Protein 8CYK (pdb70)

Sequence (260 aa):
KKLYEYTVTTLDEFLEKLKEFILNTSKDKIYKLTITNPKLIKDIGKAIAKAAEIADVDPKEIEEMIKAVEENELTKLVITIEQTTDDKYVIKVELENEDGLVHSFEIYFKNKEEMEKFLELLLEKLISKLSGMKKLYEYTVTTLDEFLEKLKEFILNTSKDKIYKLTITNPKLIKDIGKAIAKAAEIADVDPKEIEEMIIKAVEENELTKLVITIEQTDDKYVIKVELENEDGLVHSFEIYFKNKEEMEKFLELLLEKLISKLS

Foldseek 3Di:
DDEEEDEAEDLVSVLVVLVVVLPDPDQWYKYKYKYFDLVVLLQLLVLLLVLCVVVVHDVVLSVVSVVLNPDPAWGMWIWMATRDDQWGKIKIWIAGPVGDIDIDMDTDRDDVRNNVSSVSSNVSSVPDD/DDDDEAEEEAEDLVSVLVVLVVVLPDPDQWYKYKYKYFDLVVLLQLLVLLLVLCVVVVPDVVLSVVSVCLNVDPAWGMWMWMATRDDQWGKIKIWIAGPVGDIDIDMDTDRDPVVSNVSSVSSSVSSVVVD

Structure (mmCIF, N/CA/C/O backbone):
data_8CYK
#
_entry.id   8CYK
#
_cell.length_a   64.174
_cell.length_b   55.453
_cell.length_c   82.807
_cell.angle_alpha   90.000
_cell.angle_beta   94.000
_cell.angle_gamma   90.000
#
_symmetry.space_group_name_H-M   'I 1 2 1'
#
loop_
_entity.id
_entity.type
_entity.pdbx_description
1 polymer HALC1_878
2 water water
#
loop_
_atom_site.group_PDB
_atom_site.id
_atom_site.type_symbol
_atom_site.label_atom_id
_atom_site.label_alt_id
_atom_site.label_comp_id
_atom_site.label_asym_id
_atom_site.label_entity_id
_atom_site.label_seq_id
_atom_site.pdbx_PDB_ins_code
_atom_site.Cartn_x
_atom_site.Cartn_y
_atom_site.Cartn_z
_atom_site.occupancy
_atom_site.B_iso_or_equiv
_atom_site.auth_seq_id
_atom_site.auth_comp_id
_atom_site.auth_asym_id
_atom_site.auth_atom_id
_atom_site.pdbx_PDB_model_num
ATOM 1 N N . LYS A 1 5 ? 5.92046 21.48394 2.60103 1.000 52.61000 5 LYS B N 1
ATOM 2 C CA . LYS A 1 5 ? 6.35843 20.09294 2.70312 1.000 46.85000 5 LYS B CA 1
ATOM 3 C C . LYS A 1 5 ? 7.85247 19.96992 2.41531 1.000 56.59000 5 LYS B C 1
ATOM 4 O O . LYS A 1 5 ? 8.29761 20.21788 1.29136 1.000 56.84000 5 LYS B O 1
ATOM 22 N N . LYS A 1 6 ? 8.63134 19.57694 3.41842 1.000 35.90000 6 LYS B N 1
ATOM 23 C CA . LYS A 1 6 ? 10.07636 19.54192 3.28059 1.000 34.44000 6 LYS B CA 1
ATOM 24 C C . LYS A 1 6 ? 10.55730 18.14592 3.62169 1.000 32.35000 6 LYS B C 1
ATOM 25 O O . LYS A 1 6 ? 10.13817 17.58996 4.64866 1.000 28.70000 6 LYS B O 1
ATOM 44 N N . LEU A 1 7 ? 11.42440 17.59889 2.75781 1.000 34.02000 7 LEU B N 1
ATOM 45 C CA . LEU A 1 7 ? 12.08137 16.30289 2.94493 1.000 20.76000 7 LEU B CA 1
ATOM 46 C C . LEU A 1 7 ? 13.59036 16.48388 3.02711 1.000 20.53000 7 LEU B C 1
ATOM 47 O O . LEU A 1 7 ? 14.21247 17.06885 2.13317 1.000 22.51000 7 LEU B O 1
ATOM 63 N N . TYR A 1 8 ? 14.17922 16.00091 4.1141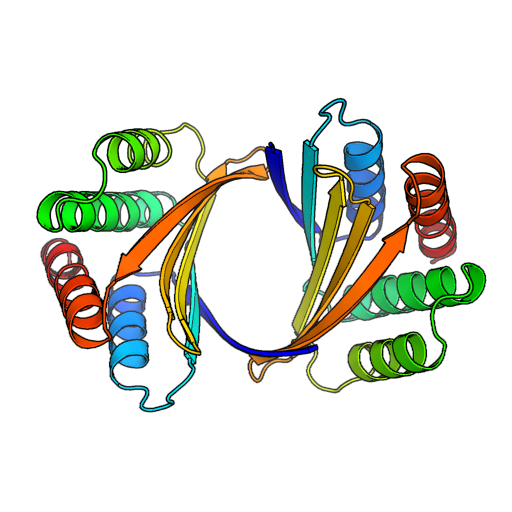9 1.000 20.10000 8 TYR B N 1
ATOM 64 C CA . TYR A 1 8 ? 15.61119 16.08190 4.35437 1.000 19.86000 8 TYR B CA 1
ATOM 65 C C . TYR A 1 8 ? 16.12916 14.66490 4.49747 1.000 20.34000 8 TYR B C 1
ATOM 66 O O . TYR A 1 8 ? 15.46608 13.82892 5.10441 1.000 22.19000 8 TYR B O 1
ATOM 84 N N . GLU A 1 9 ? 17.31423 14.38787 3.93862 1.000 17.55000 9 GLU B N 1
ATOM 85 C CA . GLU A 1 9 ? 17.94721 13.08387 4.03474 1.000 17.26000 9 GLU B CA 1
ATOM 86 C C . GLU A 1 9 ? 19.37615 13.22487 4.53591 1.000 20.59000 9 GLU B C 1
ATOM 87 O O . GLU A 1 9 ? 20.09121 14.10585 4.09297 1.000 22.70000 9 GLU B O 1
ATOM 99 N N . TYR A 1 10 ? 19.78203 12.33789 5.44998 1.000 17.57000 10 TYR B N 1
ATOM 100 C CA . TYR A 1 10 ? 21.12596 12.36390 6.03114 1.000 19.32000 10 TYR B CA 1
ATOM 101 C C . TYR A 1 10 ? 21.63693 10.94490 6.13825 1.000 19.81000 10 TYR B C 1
ATOM 102 O O . TYR A 1 10 ? 20.88988 10.03091 6.50718 1.000 22.65000 10 TYR B O 1
ATOM 120 N N . THR A 1 11 ? 22.92897 10.77088 5.83241 1.000 23.64000 11 THR B N 1
ATOM 121 C CA . THR A 1 11 ? 23.64692 9.53488 6.11653 1.000 23.97000 11 THR B CA 1
ATOM 122 C C . THR A 1 11 ? 24.30276 9.69491 7.47961 1.000 20.35000 11 THR B C 1
ATOM 123 O O . THR A 1 11 ? 25.09574 10.62391 7.67968 1.000 27.49000 11 THR B O 1
ATOM 134 N N . VAL A 1 12 ? 23.91463 8.83994 8.41058 1.000 19.45000 12 VAL B N 1
ATOM 135 C CA . VAL A 1 12 ? 24.31246 8.90797 9.81063 1.000 19.88000 12 VAL B CA 1
ATOM 136 C C . VAL A 1 12 ? 25.39443 7.85597 10.01279 1.000 19.44000 12 VAL B C 1
ATOM 137 O O . VAL A 1 12 ? 25.15944 6.64897 9.81480 1.000 20.55000 12 VAL B O 1
ATOM 150 N N . THR A 1 13 ? 26.59238 8.30997 10.41593 1.000 18.78000 13 THR B N 1
ATOM 151 C CA . THR A 1 13 ? 27.7273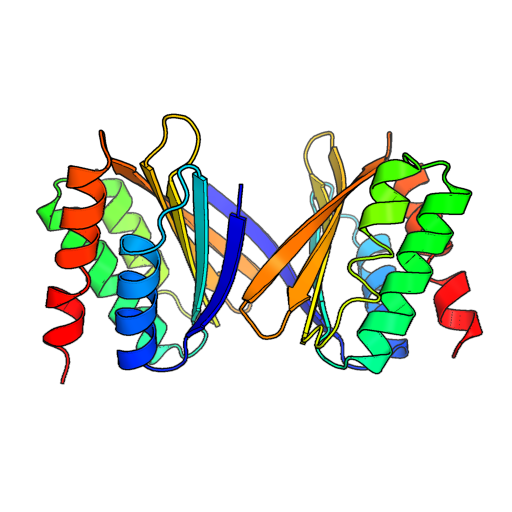6 7.40096 10.53409 1.000 20.84000 13 THR B CA 1
ATOM 152 C C . THR A 1 13 ? 28.29619 7.30300 11.94816 1.000 20.18000 13 THR B C 1
ATOM 153 O O . THR A 1 13 ? 29.29216 6.58599 12.15730 1.000 22.50000 13 THR B O 1
ATOM 164 N N . THR A 1 14 ? 27.75608 8.04903 12.90807 1.000 19.32000 14 THR B N 1
ATOM 165 C CA . THR A 1 14 ? 28.12090 7.92706 14.31912 1.000 18.60000 14 THR B CA 1
ATOM 166 C C . THR A 1 14 ? 26.86680 8.08910 15.17597 1.000 21.90000 14 THR B C 1
ATOM 167 O O . THR A 1 14 ? 25.85786 8.64310 14.73283 1.000 20.22000 14 THR B O 1
ATOM 178 N N . LEU A 1 15 ? 26.93064 7.61113 16.42699 1.000 21.06000 15 LEU B N 1
ATOM 179 C CA . LEU A 1 15 ? 25.79853 7.78217 17.33684 1.000 20.60000 15 LEU B CA 1
ATOM 180 C C . LEU A 1 15 ? 25.54651 9.26118 17.63177 1.000 23.58000 15 LEU B C 1
ATOM 181 O O . LEU A 1 15 ? 24.38850 9.69719 17.73962 1.000 22.03000 15 LEU B O 1
ATOM 197 N N . ASP A 1 16 ? 26.61251 10.05917 17.73088 1.000 21.11000 16 ASP B N 1
ATOM 198 C CA . ASP A 1 16 ? 26.43349 11.48718 17.97982 1.000 19.70000 16 ASP B CA 1
ATOM 199 C C . ASP A 1 16 ? 25.67863 12.14916 16.83271 1.000 21.71000 16 ASP B C 1
ATOM 200 O O . ASP A 1 16 ? 24.85061 13.04017 17.05958 1.000 21.29000 16 ASP B O 1
ATOM 209 N N . GLU A 1 17 ? 25.94478 11.71912 15.59475 1.000 17.31000 17 GLU B N 1
ATOM 210 C CA . GLU A 1 17 ? 25.21593 12.24709 14.44765 1.000 18.42000 17 GLU B CA 1
ATOM 211 C C . GLU A 1 17 ? 23.74191 11.90011 14.53648 1.000 19.76000 17 GLU B C 1
ATOM 212 O O . GLU A 1 17 ? 22.87796 12.71311 14.18935 1.000 18.67000 17 GLU B O 1
ATOM 224 N N . PHE A 1 18 ? 23.43585 10.67012 14.95447 1.000 20.37000 18 PHE B N 1
ATOM 225 C CA . PHE A 1 18 ? 22.03583 10.26014 15.10331 1.000 19.73000 18 PHE B CA 1
ATOM 226 C C . PHE A 1 18 ? 21.31671 11.16417 16.10420 1.000 18.34000 18 PHE B C 1
ATOM 227 O O . PHE A 1 18 ? 20.22375 11.69118 15.82605 1.000 19.46000 18 PHE B O 1
ATOM 244 N N . LEU A 1 19 ? 21.94657 11.39620 17.26627 1.000 21.22000 19 LEU B N 1
ATOM 245 C CA . LEU A 1 19 ? 21.32846 12.25823 18.27617 1.000 19.24000 19 LEU B CA 1
ATOM 246 C C . LEU A 1 19 ? 21.14654 13.68022 17.74911 1.000 20.11000 19 LEU B C 1
ATOM 247 O O . LEU A 1 19 ? 20.10451 14.32324 17.98597 1.000 19.26000 19 LEU B O 1
ATOM 263 N N . GLU A 1 20 ? 22.13563 14.18019 17.00422 1.000 18.77000 20 GLU B N 1
ATOM 264 C CA . GLU A 1 20 ? 22.05871 15.53318 16.44817 1.000 19.90000 20 GLU B CA 1
ATOM 265 C C . GLU A 1 20 ? 20.89183 15.66516 15.48602 1.000 21.27000 20 GLU B C 1
ATOM 266 O O . GLU A 1 20 ? 20.18484 16.68317 15.47191 1.000 21.43000 20 GLU B O 1
ATOM 278 N N . LYS A 1 21 ? 20.68192 14.66314 14.64403 1.000 19.23000 21 LYS B N 1
ATOM 279 C CA . LYS A 1 21 ? 19.59204 14.78312 13.67989 1.000 19.24000 21 LYS B CA 1
ATOM 280 C C . LYS A 1 21 ? 18.22096 14.62715 14.32373 1.000 19.39000 21 LYS B C 1
ATOM 281 O O . LYS A 1 21 ? 17.24103 15.24015 13.84559 1.000 21.60000 21 LYS B O 1
ATOM 300 N N . LEU A 1 22 ? 18.09582 13.84718 15.40573 1.000 18.82000 22 LEU B N 1
ATOM 301 C CA . LEU A 1 22 ? 16.80774 13.82521 16.09158 1.000 17.62000 22 LEU B CA 1
ATOM 302 C C . LEU A 1 22 ? 16.48969 15.21823 16.63250 1.000 19.26000 22 LEU B C 1
ATOM 303 O O . LEU A 1 22 ? 15.34370 15.69424 16.54035 1.000 20.76000 22 LEU B O 1
ATOM 319 N N . LYS A 1 23 ? 17.50962 15.87024 17.20161 1.000 18.31000 23 LYS B N 1
ATOM 320 C CA . LYS A 1 23 ? 17.36657 17.24625 17.69855 1.000 20.21000 23 LYS B CA 1
ATOM 321 C C . LYS A 1 23 ? 16.96472 18.18823 16.58147 1.000 19.15000 23 LYS B C 1
ATOM 322 O O . LYS A 1 23 ? 16.04471 19.01824 16.73534 1.000 21.22000 23 LYS B O 1
ATOM 341 N N . GLU A 1 24 ? 17.63986 18.08519 15.43156 1.000 20.63000 24 GLU B N 1
ATOM 342 C CA . GLU A 1 24 ? 17.29800 18.95116 14.30749 1.000 19.59000 24 GLU B CA 1
ATOM 343 C C . GLU A 1 24 ? 15.84305 18.75616 13.87932 1.000 20.64000 24 GLU B C 1
ATOM 344 O O . GLU A 1 24 ? 15.12710 19.73016 13.56621 1.000 22.72000 24 GLU B O 1
ATOM 356 N N . PHE A 1 25 ? 15.38605 17.50316 13.82830 1.000 17.56000 25 PHE B N 1
ATOM 357 C CA . PHE A 1 25 ? 13.99609 17.26317 13.48814 1.000 15.46000 25 PHE B CA 1
ATOM 358 C C . PHE A 1 25 ? 13.05598 17.97620 14.45000 1.000 18.77000 25 PHE B C 1
ATOM 359 O O . PHE A 1 25 ? 12.07303 18.62120 14.02486 1.000 20.51000 25 PHE B O 1
ATOM 376 N N . ILE A 1 26 ? 13.26082 17.77824 15.75203 1.000 19.65000 26 ILE B N 1
ATOM 377 C CA . ILE A 1 26 ? 12.34070 18.36527 16.72890 1.000 18.32000 26 ILE B CA 1
ATOM 378 C C . ILE A 1 26 ? 12.29573 19.88627 16.57786 1.000 20.71000 26 ILE B C 1
ATOM 379 O O . ILE A 1 26 ? 11.23173 20.51428 16.68871 1.000 19.87000 26 ILE B O 1
ATOM 395 N N . LEU A 1 27 ? 13.44177 20.50025 16.34898 1.000 19.67000 27 LEU B N 1
ATOM 396 C CA . LEU A 1 27 ? 13.49578 21.96225 16.31995 1.000 19.93000 27 LEU B CA 1
ATOM 397 C C . LEU A 1 27 ? 13.12095 22.56522 14.98288 1.000 23.14000 27 LEU B C 1
ATOM 398 O O . LEU A 1 27 ? 13.05398 23.80121 14.87884 1.000 25.44000 27 LEU B O 1
ATOM 414 N N . ASN A 1 28 ? 12.90107 21.74919 13.95388 1.000 21.85000 28 ASN B N 1
ATOM 415 C CA . ASN A 1 28 ? 12.49123 22.26216 12.65781 1.000 24.29000 28 ASN B CA 1
ATOM 416 C C . ASN A 1 28 ? 11.06822 22.81617 12.78863 1.000 23.06000 28 ASN B C 1
ATOM 417 O O . ASN A 1 28 ? 10.17415 22.14920 13.32053 1.000 24.18000 28 ASN B O 1
ATOM 428 N N . THR A 1 29 ? 10.86129 24.05516 12.33757 1.000 26.10000 29 THR B N 1
ATOM 429 C CA . THR A 1 29 ? 9.60726 24.72518 12.61239 1.000 32.41000 29 THR B CA 1
ATOM 430 C C . THR A 1 29 ? 8.54039 24.45916 11.56527 1.000 28.36000 29 THR B C 1
ATOM 431 O O . THR A 1 29 ? 7.41938 24.98718 11.69112 1.000 36.71000 29 THR B O 1
ATOM 442 N N . SER A 1 30 ? 8.83551 23.67813 10.53233 1.000 27.43000 30 SER B N 1
ATOM 443 C CA . SER A 1 30 ? 7.82963 23.41311 9.50421 1.000 30.18000 30 SER B CA 1
ATOM 444 C C . SER A 1 30 ? 6.66556 22.59414 10.04309 1.000 33.24000 30 SER B C 1
ATOM 445 O O . SER A 1 30 ? 6.84945 21.65316 10.82714 1.000 31.50000 30 SER B O 1
ATOM 453 N N . LYS A 1 31 ? 5.46262 22.94414 9.58494 1.000 28.14000 31 LYS B N 1
ATOM 454 C CA . LYS A 1 31 ? 4.27657 22.15115 9.88881 1.000 32.65000 31 LYS B CA 1
ATOM 455 C C . LYS A 1 31 ? 4.38963 20.74014 9.33087 1.000 29.02000 31 LYS B C 1
ATOM 456 O O . LYS A 1 31 ? 3.96754 19.76916 9.97484 1.000 28.90000 31 LYS B O 1
ATOM 475 N N . ASP A 1 32 ? 4.86778 20.61010 8.10193 1.000 29.16000 32 ASP B N 1
ATOM 476 C CA . ASP A 1 32 ? 5.00485 19.32308 7.43898 1.000 25.31000 32 ASP B CA 1
ATOM 477 C C . ASP A 1 32 ? 6.48787 19.10706 7.20217 1.000 26.02000 32 ASP B C 1
ATOM 478 O O . ASP A 1 32 ? 7.12896 19.90204 6.51122 1.000 28.33000 32 ASP B O 1
ATOM 487 N N . LYS A 1 33 ? 7.04379 18.06107 7.80726 1.000 22.68000 33 LYS B N 1
ATOM 488 C CA . LYS A 1 33 ? 8.48479 17.85306 7.78045 1.000 21.90000 33 LYS B CA 1
ATOM 489 C C . LYS A 1 33 ? 8.74277 16.35406 7.80452 1.000 21.45000 33 LYS B C 1
ATOM 490 O O . LYS A 1 33 ? 8.10868 15.62608 8.56746 1.000 21.41000 33 LYS B O 1
ATOM 509 N N . ILE A 1 34 ? 9.68487 15.89703 6.97565 1.000 25.16000 34 ILE B N 1
ATOM 510 C CA . ILE A 1 34 ? 10.12286 14.50502 6.94674 1.000 20.19000 34 ILE B CA 1
ATOM 511 C C . ILE A 1 34 ? 11.65386 14.47601 6.96693 1.000 19.15000 34 ILE B C 1
ATOM 512 O O . ILE A 1 34 ? 12.29896 15.16298 6.16499 1.000 20.56000 34 ILE B O 1
ATOM 528 N N . TYR A 1 35 ? 12.23274 13.70003 7.89202 1.000 20.93000 35 TYR B N 1
ATOM 529 C CA . TYR A 1 35 ? 13.67173 13.42802 7.92420 1.000 19.73000 35 TYR B CA 1
ATOM 530 C C . TYR A 1 35 ? 13.87275 11.94501 7.68127 1.000 20.50000 35 TYR B C 1
ATOM 531 O O . TYR A 1 35 ? 13.25766 11.11403 8.35822 1.000 20.98000 35 TYR B O 1
ATOM 549 N N . LYS A 1 36 ? 14.74586 11.60697 6.73639 1.000 20.82000 36 LYS B N 1
ATOM 550 C CA . LYS A 1 36 ? 15.10289 10.21796 6.45547 1.000 17.23000 36 LYS B CA 1
ATOM 551 C C . LYS A 1 36 ? 16.57384 10.03796 6.80265 1.000 16.09000 36 LYS B C 1
ATOM 552 O O . LYS A 1 36 ? 17.42992 10.72394 6.24074 1.000 20.94000 36 LYS B O 1
ATOM 571 N N . LEU A 1 37 ? 16.84772 9.15698 7.76871 1.000 18.10000 37 LEU B N 1
ATOM 572 C CA . LEU A 1 37 ? 18.20065 8.89198 8.26188 1.000 18.35000 37 LEU B CA 1
ATOM 573 C C . LEU A 1 37 ? 18.62669 7.49997 7.81297 1.000 20.14000 37 LEU B C 1
ATOM 574 O O . LEU A 1 37 ? 17.93665 6.51198 8.09492 1.000 20.93000 37 LEU B O 1
ATOM 590 N N . THR A 1 38 ? 19.76578 7.42294 7.12612 1.000 17.68000 38 THR B N 1
ATOM 591 C CA . THR A 1 38 ? 20.27383 6.16392 6.59921 1.000 17.50000 38 THR B CA 1
ATOM 592 C C . THR A 1 38 ? 21.52373 5.77293 7.36238 1.000 17.71000 38 THR B C 1
ATOM 593 O O . THR A 1 38 ? 22.41672 6.60293 7.54546 1.000 20.61000 38 THR B O 1
ATOM 604 N N . ILE A 1 39 ? 21.53966 4.54494 7.86341 1.000 18.91000 39 ILE B N 1
ATOM 605 C CA . ILE A 1 39 ? 22.66257 3.99295 8.60456 1.000 17.95000 39 ILE B CA 1
ATOM 606 C C . ILE A 1 39 ? 23.12464 2.71593 7.91366 1.000 18.94000 39 ILE B C 1
ATOM 607 O O . ILE A 1 39 ? 22.31666 1.81893 7.66058 1.000 20.40000 39 ILE B O 1
ATOM 623 N N . THR A 1 40 ? 24.45367 2.60491 7.64382 1.000 20.92000 40 THR B N 1
ATOM 624 C CA . THR A 1 40 ? 24.98275 1.43689 6.95392 1.000 21.37000 40 THR B CA 1
ATOM 625 C C . THR A 1 40 ? 26.02464 0.66890 7.75607 1.000 23.97000 40 THR B C 1
ATOM 626 O O . THR A 1 40 ? 26.41668 -0.43111 7.34115 1.000 25.23000 40 THR B O 1
ATOM 637 N N . ASN A 1 41 ? 26.45251 1.18293 8.88811 1.000 22.02000 41 ASN B N 1
ATOM 638 C CA . ASN A 1 41 ? 27.39339 0.49194 9.75924 1.000 22.78000 41 ASN B CA 1
ATOM 639 C C . ASN A 1 41 ? 26.61729 -0.57103 10.52417 1.000 23.99000 41 ASN B C 1
ATOM 640 O O . ASN A 1 41 ? 25.81419 -0.22700 11.38807 1.000 23.77000 41 ASN B O 1
ATOM 651 N N . PRO A 1 42 ? 26.83331 -1.85904 10.26924 1.000 22.02000 42 PRO B N 1
ATOM 652 C CA . PRO A 1 42 ? 25.99822 -2.87601 10.93616 1.000 23.60000 42 PRO B CA 1
ATOM 653 C C . PRO A 1 42 ? 25.98604 -2.78597 12.45016 1.000 23.16000 42 PRO B C 1
ATOM 654 O O . PRO A 1 42 ? 24.95896 -3.08194 13.06804 1.000 23.16000 42 PRO B O 1
ATOM 665 N N . LYS A 1 43 ? 27.07396 -2.33896 13.08028 1.000 19.52000 43 LYS B N 1
ATOM 666 C CA . LYS A 1 43 ? 27.06079 -2.20992 14.53627 1.000 21.44000 43 LYS B CA 1
ATOM 667 C C . LYS A 1 43 ? 26.11674 -1.10090 14.97313 1.000 23.08000 43 LYS B C 1
ATOM 668 O O . LYS A 1 43 ? 25.42462 -1.21287 16.00205 1.000 22.82000 43 LYS B O 1
ATOM 687 N N . LEU A 1 44 ? 26.09785 -0.01192 14.21010 1.000 21.24000 44 LEU B N 1
ATOM 688 C CA . LEU A 1 44 ? 25.18682 1.07610 14.51895 1.000 20.88000 44 LEU B CA 1
ATOM 689 C C . LEU A 1 44 ? 23.75685 0.68910 14.18979 1.000 20.67000 44 LEU B C 1
ATOM 690 O O . LEU A 1 44 ? 22.82978 1.13913 14.86066 1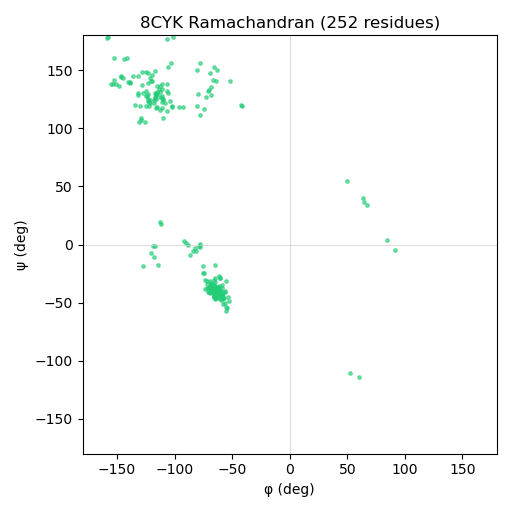.000 20.17000 44 LEU B O 1
ATOM 706 N N . ILE A 1 45 ? 23.55198 -0.06093 13.09879 1.000 20.99000 45 ILE B N 1
ATOM 707 C CA . ILE A 1 45 ? 22.22001 -0.58893 12.79164 1.000 18.30000 45 ILE B CA 1
ATOM 708 C C . ILE A 1 45 ? 21.66286 -1.32989 13.99559 1.000 19.09000 45 ILE B C 1
ATOM 709 O O . ILE A 1 45 ? 20.50381 -1.12087 14.39344 1.000 24.50000 45 ILE B O 1
ATOM 725 N N . LYS A 1 46 ? 22.46478 -2.21688 14.58871 1.000 21.99000 46 LYS B N 1
ATOM 726 C CA . LYS A 1 46 ? 21.95364 -3.02484 15.69967 1.000 23.30000 46 LYS B CA 1
ATOM 727 C C . LYS A 1 46 ? 21.73049 -2.17881 16.94862 1.000 25.45000 46 LYS B C 1
ATOM 728 O O . LYS A 1 46 ? 20.70441 -2.33278 17.62950 1.000 24.23000 46 LYS B O 1
ATOM 747 N N . ASP A 1 47 ? 22.66046 -1.24981 17.23871 1.000 23.35000 47 ASP B N 1
ATOM 748 C CA . ASP A 1 47 ? 22.50233 -0.32977 18.36466 1.000 21.36000 47 ASP B CA 1
ATOM 749 C C . ASP A 1 47 ? 21.17835 0.42324 18.27548 1.000 20.87000 47 ASP B C 1
ATOM 750 O O . ASP A 1 47 ? 20.39224 0.48027 19.22838 1.000 19.95000 47 ASP B O 1
ATOM 759 N N . ILE A 1 48 ? 20.96450 1.07121 17.13644 1.000 22.17000 48 ILE B N 1
ATOM 760 C CA . ILE A 1 48 ? 19.81453 1.94221 16.97027 1.000 20.30000 48 ILE B CA 1
ATOM 761 C C . ILE A 1 48 ? 18.53254 1.13022 16.81914 1.000 20.72000 48 ILE B C 1
ATOM 762 O O . ILE A 1 48 ? 17.49247 1.50624 17.36000 1.000 19.67000 48 ILE B O 1
ATOM 778 N N . GLY A 1 49 ? 18.58361 -0.00880 16.11618 1.000 19.84000 49 GLY B N 1
ATOM 779 C CA . GLY A 1 49 ? 17.38762 -0.81579 15.97405 1.000 21.51000 49 GLY B CA 1
ATOM 780 C C . GLY A 1 49 ? 16.92646 -1.38575 17.29901 1.000 20.22000 49 GLY B C 1
ATOM 781 O O . GLY A 1 49 ? 15.72542 -1.46374 17.56387 1.000 20.13000 49 GLY B O 1
ATOM 785 N N . LYS A 1 50 ? 17.87235 -1.82274 18.13614 1.000 20.81000 50 LYS B N 1
ATOM 786 C CA . LYS A 1 50 ? 17.49519 -2.32170 19.44111 1.000 21.02000 50 LYS B CA 1
ATOM 787 C C . LYS A 1 50 ? 16.96909 -1.21167 20.32201 1.000 22.62000 50 LYS B C 1
ATOM 788 O O . LYS A 1 50 ? 16.06299 -1.45064 21.10791 1.000 19.60000 50 LYS B O 1
ATOM 807 N N . ALA A 1 51 ? 17.49512 0.01432 20.17904 1.000 18.81000 51 ALA B N 1
ATOM 808 C CA . ALA A 1 51 ? 16.97303 1.13635 20.94695 1.000 20.91000 51 ALA B CA 1
ATOM 809 C C . ALA A 1 51 ? 15.54509 1.47635 20.52676 1.000 20.14000 51 ALA B C 1
ATOM 810 O O . ALA A 1 51 ? 14.68998 1.73138 21.38265 1.000 19.38000 51 ALA B O 1
ATOM 817 N N . ILE A 1 52 ? 15.25725 1.44631 19.21973 1.000 18.09000 52 ILE B N 1
ATOM 818 C CA . ILE A 1 52 ? 13.89931 1.69931 18.74456 1.000 16.16000 52 ILE B CA 1
ATOM 819 C C . ILE A 1 52 ? 12.95023 0.63134 19.25647 1.000 18.19000 52 ILE B C 1
ATOM 820 O O . ILE A 1 52 ? 11.80719 0.92236 19.63232 1.000 18.96000 52 ILE B O 1
ATOM 836 N N . ALA A 1 53 ? 13.37723 -0.63067 19.21756 1.000 18.92000 53 ALA B N 1
ATOM 837 C CA . ALA A 1 53 ? 12.50616 -1.70065 19.68448 1.000 18.07000 53 ALA B CA 1
ATOM 838 C C . ALA A 1 53 ? 12.24098 -1.58860 21.18144 1.000 20.58000 53 ALA B C 1
ATOM 839 O O . ALA A 1 53 ? 11.11392 -1.78558 21.63031 1.000 19.97000 53 ALA B O 1
ATOM 846 N N . LYS A 1 54 ? 13.25989 -1.27159 21.97356 1.000 17.97000 54 LYS B N 1
ATOM 847 C CA . LYS A 1 54 ? 13.03171 -1.05455 23.39853 1.000 16.15000 54 LYS B CA 1
ATOM 848 C C . LYS A 1 54 ? 12.11069 0.14247 23.64438 1.000 19.09000 54 LYS B C 1
ATOM 849 O O . LYS A 1 54 ? 11.22659 0.09250 24.50727 1.000 20.16000 54 LYS B O 1
ATOM 868 N N . ALA A 1 55 ? 12.30879 1.24144 22.91737 1.000 19.08000 55 ALA B N 1
ATOM 869 C CA . ALA A 1 55 ? 11.43478 2.38946 23.10024 1.000 17.96000 55 ALA B CA 1
ATOM 870 C C . ALA A 1 55 ? 9.98482 2.00846 22.77407 1.000 16.30000 55 ALA B C 1
ATOM 871 O O . ALA A 1 55 ? 9.06273 2.39949 23.48395 1.000 21.75000 55 ALA B O 1
ATOM 878 N N . ALA A 1 56 ? 9.78894 1.21643 21.72107 1.000 17.52000 56 ALA B N 1
ATOM 879 C CA . ALA A 1 56 ? 8.45598 0.73043 21.34492 1.000 17.00000 56 ALA B CA 1
ATOM 880 C C . ALA A 1 56 ? 7.83784 -0.13853 22.43687 1.000 20.51000 56 ALA B C 1
ATOM 881 O O . ALA A 1 56 ? 6.62881 -0.06151 22.68872 1.000 22.03000 56 ALA B O 1
ATOM 888 N N . GLU A 1 57 ? 8.64275 -0.99552 23.06599 1.000 21.15000 57 GLU B N 1
ATOM 889 C CA . GLU A 1 57 ? 8.16261 -1.78348 24.20395 1.000 19.59000 57 GLU B CA 1
ATOM 890 C C . GLU A 1 57 ? 7.67348 -0.89745 25.33587 1.000 21.75000 57 GLU B C 1
ATOM 891 O O . GLU A 1 57 ? 6.56841 -1.08942 25.85774 1.000 24.73000 57 GLU B O 1
ATOM 903 N N . ILE A 1 58 ? 8.44944 0.11355 25.67993 1.000 20.53000 58 ILE B N 1
ATOM 904 C CA . ILE A 1 58 ? 8.06232 1.05959 26.73286 1.000 21.88000 58 ILE B CA 1
ATOM 905 C C . ILE A 1 58 ? 6.78138 1.78859 26.34868 1.000 24.80000 58 ILE B C 1
ATOM 906 O O . ILE A 1 58 ? 5.91928 2.06362 27.19757 1.000 28.90000 58 ILE B O 1
ATOM 922 N N . ALA A 1 59 ? 6.64154 2.10655 25.06366 1.000 24.31000 59 ALA B N 1
ATOM 923 C CA . ALA A 1 59 ? 5.46461 2.77355 24.51350 1.000 25.42000 59 ALA B CA 1
ATOM 924 C C . ALA A 1 59 ? 4.26463 1.86055 24.29237 1.000 27.65000 59 ALA B C 1
ATOM 925 O O . ALA A 1 59 ? 3.21469 2.34655 23.83523 1.000 26.83000 59 ALA B O 1
ATOM 932 N N . ASP A 1 60 ? 4.37258 0.55756 24.56742 1.000 24.76000 60 ASP B N 1
ATOM 933 C CA . ASP A 1 60 ? 3.24959 -0.38143 24.46031 1.000 23.65000 60 ASP B CA 1
ATOM 934 C C . ASP A 1 60 ? 2.78976 -0.56747 23.00826 1.000 25.55000 60 ASP B C 1
ATOM 935 O O . ASP A 1 60 ? 1.60280 -0.79647 22.73012 1.000 26.76000 60 ASP B O 1
ATOM 944 N N . VAL A 1 61 ? 3.73788 -0.50350 22.07038 1.000 22.62000 61 VAL B N 1
ATOM 945 C CA . VAL A 1 61 ? 3.49205 -0.88254 20.69036 1.000 22.10000 61 VAL B CA 1
ATOM 946 C C . VAL A 1 61 ? 3.20404 -2.37554 20.62936 1.000 24.89000 61 VAL B C 1
ATOM 947 O O . VAL A 1 61 ? 3.63993 -3.14552 21.49644 1.000 24.61000 61 VAL B O 1
ATOM 960 N N . ASP A 1 62 ? 2.43016 -2.78256 19.62128 1.000 26.06000 62 ASP B N 1
ATOM 961 C CA . ASP A 1 62 ? 2.02717 -4.17856 19.40927 1.000 29.70000 62 ASP B CA 1
ATOM 962 C C . ASP A 1 62 ? 3.19314 -5.13457 19.63544 1.000 24.89000 62 ASP B C 1
ATOM 963 O O . ASP A 1 62 ? 4.23322 -4.99759 18.97756 1.000 23.85000 62 ASP B O 1
ATOM 972 N N . PRO A 1 63 ? 3.09201 -6.06754 20.58745 1.000 26.03000 63 PRO B N 1
ATOM 973 C CA . PRO A 1 63 ? 4.24797 -6.94654 20.84862 1.000 27.47000 63 PRO B CA 1
ATOM 974 C C . PRO A 1 63 ? 4.68111 -7.75558 19.63969 1.000 25.29000 63 PRO B C 1
ATOM 975 O O . PRO A 1 63 ? 5.88413 -7.99760 19.45585 1.000 22.41000 63 PRO B O 1
ATOM 986 N N . LYS A 1 64 ? 3.74521 -8.23359 18.82959 1.000 26.96000 64 LYS B N 1
ATOM 987 C CA . LYS A 1 64 ? 4.15434 -9.01163 17.65966 1.000 24.15000 64 LYS B CA 1
ATOM 988 C C . LYS A 1 64 ? 4.92047 -8.15266 16.65373 1.000 27.23000 64 LYS B C 1
ATOM 989 O O . LYS A 1 64 ? 5.86155 -8.63969 16.01586 1.000 25.85000 64 LYS B O 1
ATOM 1008 N N . GLU A 1 65 ? 4.55350 -6.87266 16.52365 1.000 23.21000 65 GLU B N 1
ATOM 1009 C CA . GLU A 1 65 ? 5.32161 -5.97269 15.67272 1.000 21.01000 65 GLU B CA 1
ATOM 1010 C C . GLU A 1 65 ? 6.75255 -5.83369 16.17989 1.000 17.00000 65 GLU B C 1
ATOM 1011 O O . GLU A 1 65 ? 7.70565 -5.83272 15.38901 1.000 19.91000 65 GLU B O 1
ATOM 1023 N N . ILE A 1 66 ? 6.91739 -5.68066 17.49691 1.000 17.73000 66 ILE B N 1
ATOM 1024 C CA . ILE A 1 66 ? 8.26533 -5.53166 18.05007 1.000 15.63000 66 ILE B CA 1
ATOM 1025 C C . ILE A 1 66 ? 9.05634 -6.81967 17.85920 1.000 20.09000 66 ILE B C 1
ATOM 1026 O O . ILE A 1 66 ? 10.25238 -6.79269 17.53035 1.000 21.52000 66 ILE B O 1
ATOM 1042 N N . GLU A 1 67 ? 8.42330 -7.97166 18.08515 1.000 21.56000 67 GLU B N 1
ATOM 1043 C CA . GLU A 1 67 ? 9.11832 -9.24567 17.86028 1.000 20.32000 67 GLU B CA 1
ATOM 1044 C C . GLU A 1 67 ? 9.60249 -9.36271 16.41334 1.000 22.84000 67 GLU B C 1
ATOM 1045 O O . GLU A 1 67 ? 10.75752 -9.77973 16.16749 1.000 28.20000 67 GLU B O 1
ATOM 1057 N N . GLU A 1 68 ? 8.76662 -8.95773 15.44322 1.000 20.16000 68 GLU B N 1
ATOM 1058 C CA . GLU A 1 68 ? 9.19579 -8.98977 14.04128 1.000 22.35000 68 GLU B CA 1
ATOM 1059 C C . GLU A 1 68 ? 10.33183 -8.00779 13.76639 1.000 22.30000 68 GLU B C 1
ATOM 1060 O O . GLU A 1 68 ? 11.24192 -8.30482 12.96851 1.000 21.90000 68 GLU B O 1
ATOM 1072 N N . MET A 1 69 ? 10.32176 -6.84077 14.43636 1.000 21.25000 69 MET B N 1
ATOM 1073 C CA . MET A 1 69 ? 11.38779 -5.86279 14.22546 1.000 20.93000 69 MET B CA 1
ATOM 1074 C C . MET A 1 69 ? 12.69472 -6.36279 14.78163 1.000 21.70000 69 MET B C 1
ATOM 1075 O O . MET A 1 69 ? 13.71880 -6.26181 14.10376 1.000 22.67000 69 MET B O 1
ATOM 1089 N N . ILE A 1 70 ? 12.66957 -6.97575 15.96465 1.000 21.54000 70 ILE B N 1
ATOM 1090 C CA . ILE A 1 70 ? 13.87650 -7.60775 16.50681 1.000 22.48000 70 ILE B CA 1
ATOM 1091 C C . ILE A 1 70 ? 14.39960 -8.68778 15.56791 1.000 23.27000 70 ILE B C 1
ATOM 1092 O O . ILE A 1 70 ? 15.60863 -8.80680 15.35506 1.000 24.68000 70 ILE B O 1
ATOM 1108 N N . LYS A 1 71 ? 13.51466 -9.51979 15.02782 1.000 19.39000 71 LYS B N 1
ATOM 1109 C CA . LYS A 1 71 ? 13.93177 -10.53582 14.06290 1.000 20.58000 71 LYS B CA 1
ATOM 1110 C C . LYS A 1 71 ? 14.70992 -9.92186 12.90898 1.000 24.96000 71 LYS B C 1
ATOM 1111 O O . LYS A 1 71 ? 15.74996 -10.44888 12.48812 1.000 23.36000 71 LYS B O 1
ATOM 1130 N N . ALA A 1 72 ? 14.20599 -8.80587 12.37389 1.000 23.63000 72 ALA B N 1
ATOM 1131 C CA . ALA A 1 72 ? 14.88813 -8.10690 11.28495 1.000 21.90000 72 ALA B CA 1
ATOM 1132 C C . ALA A 1 72 ? 16.24008 -7.54490 11.74110 1.000 22.39000 72 ALA B C 1
ATOM 1133 O O . ALA A 1 72 ? 17.24417 -7.68193 11.03423 1.000 22.75000 72 ALA B O 1
ATOM 1140 N N . VAL A 1 73 ? 16.29294 -6.95487 12.93709 1.000 22.86000 73 VAL B N 1
ATOM 1141 C CA . VAL A 1 73 ? 17.54088 -6.38187 13.43723 1.000 20.21000 73 VAL B CA 1
ATOM 1142 C C . VAL A 1 73 ? 18.61185 -7.43987 13.66339 1.000 24.71000 73 VAL B C 1
ATOM 1143 O O . VAL A 1 73 ? 19.81486 -7.13988 13.56852 1.000 24.64000 73 VAL B O 1
ATOM 1156 N N . GLU A 1 74 ? 18.21280 -8.67986 13.97837 1.000 20.71000 74 GLU B N 1
ATOM 1157 C CA . GLU A 1 74 ? 19.12775 -9.78086 14.24251 1.000 22.46000 74 GLU B CA 1
ATOM 1158 C C . GLU A 1 74 ? 19.48790 -10.58190 12.99658 1.000 28.73000 74 GLU B C 1
ATOM 1159 O O . GLU A 1 74 ? 20.25288 -11.54890 13.10170 1.000 29.39000 74 GLU B O 1
ATOM 1171 N N . GLU A 1 75 ? 18.98605 -10.21092 11.82151 1.000 27.04000 75 GLU B N 1
ATOM 1172 C CA . GLU A 1 75 ? 19.12218 -11.09796 10.67255 1.000 28.48000 75 GLU B CA 1
ATOM 1173 C C . GLU A 1 75 ? 20.53825 -11.02899 10.07172 1.000 28.82000 75 GLU B C 1
ATOM 1174 O O . GLU A 1 75 ? 21.31124 -10.07799 10.26279 1.000 28.81000 75 GLU B O 1
ATOM 1186 N N . ASN A 1 76 ? 20.89533 -12.10801 9.37979 1.000 40.01000 76 ASN B N 1
ATOM 1187 C CA . ASN A 1 76 ? 22.19741 -12.15504 8.73396 1.000 42.70000 76 ASN B CA 1
ATOM 1188 C C . ASN A 1 76 ? 22.23156 -11.17707 7.56293 1.000 35.17000 76 ASN B C 1
ATOM 1189 O O . ASN A 1 76 ? 21.20464 -10.90508 6.91480 1.000 36.26000 76 ASN B O 1
ATOM 1200 N N . GLU A 1 77 ? 23.43159 -10.63309 7.33506 1.000 30.43000 77 GLU B N 1
ATOM 1201 C CA . GLU A 1 77 ? 23.78174 -9.80912 6.17508 1.000 26.87000 77 GLU B CA 1
ATOM 1202 C C . GLU A 1 77 ? 22.98376 -8.49712 6.11895 1.000 33.99000 77 GLU B C 1
ATOM 1203 O O . GLU A 1 77 ? 22.61289 -8.03014 5.04489 1.000 30.87000 77 GLU B O 1
ATOM 1215 N N . LEU A 1 78 ? 22.77762 -7.86608 7.26991 1.000 29.83000 78 LEU B N 1
ATOM 1216 C CA . LEU A 1 78 ? 22.14063 -6.55308 7.28679 1.000 35.34000 78 LEU B CA 1
ATOM 1217 C C . LEU A 1 78 ? 23.06172 -5.52010 6.67688 1.000 42.56000 78 LEU B C 1
ATOM 1218 O O . LEU A 1 78 ? 24.25268 -5.45110 7.01102 1.000 40.97000 78 LEU B O 1
ATOM 1234 N N . THR A 1 79 ? 22.50483 -4.67812 5.82279 1.000 32.20000 79 THR B N 1
ATOM 1235 C CA . THR A 1 79 ? 23.30092 -3.67415 5.15385 1.000 33.75000 79 THR B CA 1
ATOM 1236 C C . THR A 1 79 ? 22.77192 -2.25814 5.28175 1.000 34.02000 79 THR B C 1
ATOM 1237 O O . THR A 1 79 ? 23.53696 -1.32115 5.02682 1.000 29.42000 79 THR B O 1
ATOM 1248 N N . LYS A 1 80 ? 21.50088 -2.05412 5.63759 1.000 26.72000 80 LYS B N 1
ATOM 1249 C CA . LYS A 1 80 ? 20.99188 -0.69711 5.73649 1.000 26.69000 80 LYS B CA 1
ATOM 1250 C C . LYS A 1 80 ? 19.82876 -0.63607 6.72135 1.000 22.77000 80 LYS B C 1
ATOM 1251 O O . LYS A 1 80 ? 18.95675 -1.51306 6.73226 1.000 21.93000 80 LYS B O 1
ATOM 1270 N N . LEU A 1 81 ? 19.81967 0.41395 7.53832 1.000 21.61000 81 LEU B N 1
ATOM 1271 C CA . LEU A 1 81 ? 18.65357 0.80898 8.31216 1.000 23.38000 81 LEU B CA 1
ATOM 1272 C C . LEU A 1 81 ? 18.25865 2.19697 7.82708 1.000 19.83000 81 LEU B C 1
ATOM 1273 O O . LEU A 1 81 ? 19.09067 3.10196 7.73415 1.000 20.07000 81 LEU B O 1
ATOM 1289 N N . VAL A 1 82 ? 16.98469 2.38698 7.51991 1.000 19.48000 82 VAL B N 1
ATOM 1290 C CA . VAL A 1 82 ? 16.49074 3.69997 7.14882 1.000 18.60000 82 VAL B CA 1
ATOM 1291 C C . VAL A 1 82 ? 15.35963 4.02701 8.10967 1.000 21.88000 82 VAL B C 1
ATOM 1292 O O . VAL A 1 82 ? 14.40761 3.24702 8.23058 1.000 21.44000 82 VAL B O 1
ATOM 1305 N N . ILE A 1 83 ? 15.47455 5.15302 8.80465 1.000 17.60000 83 ILE B N 1
ATOM 1306 C CA . ILE A 1 83 ? 14.45544 5.62906 9.72652 1.000 19.69000 83 ILE B CA 1
ATOM 1307 C C . ILE A 1 83 ? 13.84153 6.87905 9.10641 1.000 20.93000 83 ILE B C 1
ATOM 1308 O O . ILE A 1 83 ? 14.53557 7.86303 8.84146 1.000 20.81000 83 ILE B O 1
ATOM 1324 N N . THR A 1 84 ? 12.53756 6.87405 8.90325 1.000 19.44000 84 THR B N 1
ATOM 1325 C CA . THR A 1 84 ? 11.83563 8.02404 8.35213 1.000 19.75000 84 THR B CA 1
ATOM 1326 C C . THR A 1 84 ? 10.97250 8.59808 9.46701 1.000 24.29000 84 THR B C 1
ATOM 1327 O O . THR A 1 84 ? 10.09843 7.90310 9.98392 1.000 21.77000 84 THR B O 1
ATOM 1338 N N . ILE A 1 85 ? 11.24447 9.83209 9.85701 1.000 19.80000 85 ILE B N 1
ATOM 1339 C CA . ILE A 1 85 ? 10.55834 10.53213 10.93790 1.000 17.81000 85 ILE B CA 1
ATOM 1340 C C . ILE A 1 85 ? 9.67143 11.55512 10.25177 1.000 19.43000 85 ILE B C 1
ATOM 1341 O O . ILE A 1 85 ? 10.19152 12.46309 9.59080 1.000 20.00000 85 ILE B O 1
ATOM 1357 N N . GLU A 1 86 ? 8.34542 11.40813 10.37361 1.000 18.24000 86 GLU B N 1
ATOM 1358 C CA . GLU A 1 86 ? 7.37852 12.15812 9.58047 1.000 23.34000 86 GLU B CA 1
ATOM 1359 C C . GLU A 1 86 ? 6.33942 12.85715 10.44732 1.000 22.82000 86 GLU B C 1
ATOM 1360 O O . GLU A 1 86 ? 5.66931 12.23018 11.27326 1.000 22.06000 86 GLU B O 1
ATOM 1372 N N . GLN A 1 87 ? 6.14946 14.14115 10.18626 1.000 23.39000 87 GLN B N 1
ATOM 1373 C CA . GLN A 1 87 ? 5.00541 14.89517 10.68110 1.000 18.78000 87 GLN B CA 1
ATOM 1374 C C . GLN A 1 87 ? 4.36057 15.52214 9.45901 1.000 23.41000 87 GLN B C 1
ATOM 1375 O O . GLN A 1 87 ? 4.90864 16.46712 8.91305 1.000 21.68000 87 GLN B O 1
ATOM 1389 N N . THR A 1 88 ? 3.21762 15.00914 9.00688 1.000 24.06000 88 THR B N 1
ATOM 1390 C CA A THR A 1 88 ? 2.58477 15.56611 7.81379 0.520 29.52000 88 THR B CA 1
ATOM 1391 C CA B THR A 1 88 ? 2.58176 15.60311 7.83579 0.480 29.52000 88 THR B CA 1
ATOM 1392 C C . THR A 1 88 ? 1.08076 15.38413 7.8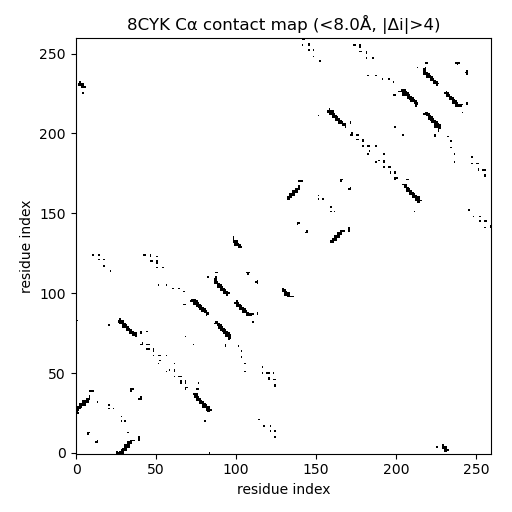8761 1.000 29.12000 88 THR B C 1
ATOM 1393 O O . THR A 1 88 ? 0.61070 14.33114 8.30858 1.000 28.20000 88 THR B O 1
ATOM 1414 N N . ASP A 1 89 ? 0.33782 16.41012 7.45049 1.000 35.19000 89 ASP B N 1
ATOM 1415 C CA . ASP A 1 89 ? -1.11718 16.34213 7.42131 1.000 37.93000 89 ASP B CA 1
ATOM 1416 C C . ASP A 1 89 ? -1.62335 16.10818 8.83726 1.000 31.07000 89 ASP B C 1
ATOM 1417 O O . ASP A 1 89 ? -1.45345 16.96220 9.71226 1.000 40.15000 89 ASP B O 1
ATOM 1426 N N . ASP A 1 90 ? -2.22339 14.94519 9.08122 1.000 31.32000 90 ASP B N 1
ATOM 1427 C CA . ASP A 1 90 ? -2.72656 14.60323 10.40717 1.000 28.07000 90 ASP B CA 1
ATOM 1428 C C . ASP A 1 90 ? -1.94765 13.45624 11.03629 1.000 35.69000 90 ASP B C 1
ATOM 1429 O O . ASP A 1 90 ? -2.45676 12.79327 11.95825 1.000 31.22000 90 ASP B O 1
ATOM 1438 N N . LYS A 1 91 ? -0.73559 13.19322 10.55245 1.000 30.80000 91 LYS B N 1
ATOM 1439 C CA . LYS A 1 91 ? -0.03164 11.97922 10.90357 1.000 21.81000 91 LYS B CA 1
ATOM 1440 C C . LYS A 1 91 ? 1.28728 12.30623 11.59472 1.000 20.64000 91 LYS B C 1
ATOM 1441 O O . LYS A 1 91 ? 1.98333 13.23721 11.21778 1.000 21.35000 91 LYS B O 1
ATOM 1460 N N . TYR A 1 92 ? 1.59615 11.51625 12.58578 1.000 19.35000 92 TYR B N 1
ATOM 1461 C CA . TYR A 1 92 ? 2.85506 11.56226 13.31093 1.000 17.36000 92 TYR B CA 1
ATOM 1462 C C . TYR A 1 92 ? 3.35805 10.12726 13.30603 1.000 18.49000 92 TYR B C 1
ATOM 1463 O O . TYR A 1 92 ? 2.79595 9.28328 14.00199 1.000 20.10000 92 TYR B O 1
ATOM 1481 N N . VAL A 1 93 ? 4.41414 9.83423 12.53817 1.000 17.89000 93 VAL B N 1
ATOM 1482 C CA . VAL A 1 93 ? 4.79415 8.43822 12.31926 1.000 16.99000 93 VAL B CA 1
ATOM 1483 C C . VAL A 1 93 ? 6.30217 8.31120 12.17544 1.000 16.60000 93 VAL B C 1
ATOM 1484 O O . VAL A 1 93 ? 6.97824 9.20518 11.65450 1.000 18.93000 93 VAL B O 1
ATOM 1497 N N . ILE A 1 94 ? 6.83210 7.19521 12.67254 1.000 18.94000 94 ILE B N 1
ATOM 1498 C CA . ILE A 1 94 ? 8.21213 6.79119 12.40872 1.000 16.83000 94 ILE B CA 1
ATOM 1499 C C . ILE A 1 94 ? 8.15621 5.47417 11.64975 1.000 17.30000 94 ILE B C 1
ATOM 1500 O O . ILE A 1 94 ? 7.51714 4.51119 12.10570 1.000 18.28000 94 ILE B O 1
ATOM 1516 N N . LYS A 1 95 ? 8.82635 5.42613 10.50983 1.000 20.33000 95 LYS B N 1
ATOM 1517 C CA . LYS A 1 95 ? 8.94843 4.20811 9.71988 1.000 19.32000 95 LYS B CA 1
ATOM 1518 C C . LYS A 1 95 ? 10.36941 3.68810 9.86907 1.000 20.31000 95 LYS B C 1
ATOM 1519 O O . LYS A 1 95 ? 11.31942 4.46809 9.86116 1.000 19.95000 95 LYS B O 1
ATOM 1538 N N . VAL A 1 96 ? 10.50338 2.37610 10.01812 1.000 18.21000 96 VAL B N 1
ATOM 1539 C CA . VAL A 1 96 ? 11.78135 1.67710 10.20030 1.000 17.11000 96 VAL B CA 1
ATOM 1540 C C . VAL A 1 96 ? 11.8874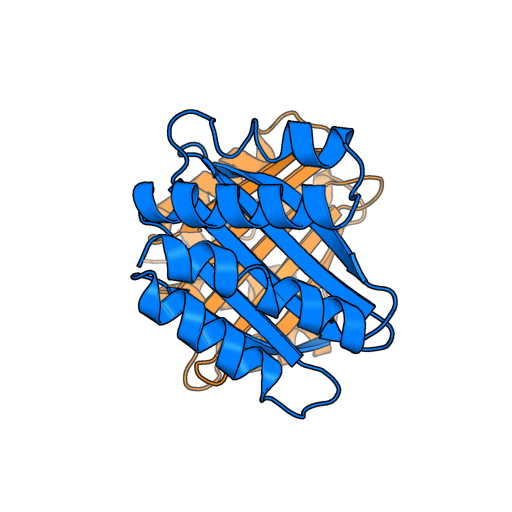8 0.66606 9.07734 1.000 20.23000 96 VAL B C 1
ATOM 1541 O O . VAL A 1 96 ? 11.00949 -0.20093 8.93826 1.000 21.62000 96 VAL B O 1
ATOM 1554 N N . GLU A 1 97 ? 12.95358 0.75503 8.28747 1.000 19.56000 97 GLU B N 1
ATOM 1555 C CA . GLU A 1 97 ? 13.19170 -0.17800 7.18952 1.000 18.80000 97 GLU B CA 1
ATOM 1556 C C . GLU A 1 97 ? 14.55167 -0.82201 7.39171 1.000 19.58000 97 GLU B C 1
ATOM 1557 O O . GLU A 1 97 ? 15.55066 -0.11901 7.58281 1.000 19.03000 97 GLU B O 1
ATOM 1569 N N . LEU A 1 98 ? 14.57066 -2.14801 7.40175 1.000 19.24000 98 LEU B N 1
ATOM 1570 C CA . LEU A 1 98 ? 15.79463 -2.92301 7.57892 1.000 18.86000 98 LEU B CA 1
ATOM 1571 C C . LEU A 1 98 ? 16.00378 -3.71005 6.30096 1.000 19.84000 98 LEU B C 1
ATOM 1572 O O . LEU A 1 98 ? 15.10983 -4.44605 5.87687 1.000 20.44000 98 LEU B O 1
ATOM 1588 N N . GLU A 1 99 ? 17.17986 -3.55708 5.69410 1.000 20.26000 99 GLU B N 1
ATOM 1589 C CA . GLU A 1 99 ? 17.47901 -4.12712 4.38216 1.000 20.93000 99 GLU B CA 1
ATOM 1590 C C . GLU A 1 99 ? 18.70999 -5.02312 4.46133 1.000 23.38000 99 GLU B C 1
ATOM 1591 O O . GLU A 1 99 ? 19.71792 -4.65712 5.08444 1.000 23.88000 99 GLU B O 1
ATOM 1603 N N . ASN A 1 100 ? 18.66707 -6.16214 3.77736 1.000 20.83000 100 ASN B N 1
ATOM 1604 C CA . ASN A 1 100 ? 19.84806 -7.04115 3.76553 1.000 22.62000 100 ASN B CA 1
ATOM 1605 C C . ASN A 1 100 ? 20.56523 -6.98120 2.41261 1.000 27.87000 100 ASN B C 1
ATOM 1606 O O . ASN A 1 100 ? 20.14035 -6.30822 1.47254 1.000 27.29000 100 ASN B O 1
ATOM 1617 N N . GLU A 1 101 ? 21.69523 -7.69521 2.32177 1.000 27.88000 101 GLU B N 1
ATOM 1618 C CA . GLU A 1 101 ? 22.51238 -7.64925 1.11287 1.000 28.52000 101 GLU B CA 1
ATOM 1619 C C . GLU A 1 101 ? 21.75652 -8.13928 -0.11121 1.000 28.58000 101 GLU B C 1
ATOM 1620 O O . GLU A 1 101 ? 22.05667 -7.71131 -1.23119 1.000 36.39000 101 GLU B O 1
ATOM 1632 N N . ASP A 1 102 ? 20.79349 -9.03827 0.06870 1.000 27.10000 102 ASP B N 1
ATOM 1633 C CA . ASP A 1 102 ? 20.01362 -9.59229 -1.03038 1.000 31.77000 102 ASP B CA 1
ATOM 1634 C C . ASP A 1 102 ? 18.93069 -8.63129 -1.52054 1.000 36.61000 102 ASP B C 1
ATOM 1635 O O . ASP A 1 102 ? 18.17980 -8.98431 -2.43962 1.000 35.18000 102 ASP B O 1
ATOM 1644 N N . GLY A 1 103 ? 18.82963 -7.44128 -0.92659 1.000 28.76000 103 GLY B N 1
ATOM 1645 C CA . GLY A 1 103 ? 17.80368 -6.46728 -1.29474 1.000 30.61000 103 GLY B CA 1
ATOM 1646 C C . GLY A 1 103 ? 16.45460 -6.63425 -0.63190 1.000 27.20000 103 GLY B C 1
ATOM 1647 O O . GLY A 1 103 ? 15.51065 -5.89625 -0.97304 1.000 23.74000 103 GLY B O 1
ATOM 1651 N N . LEU A 1 104 ? 16.29948 -7.57622 0.28311 1.000 23.51000 104 LEU B N 1
ATOM 1652 C CA . LEU A 1 104 ? 15.02640 -7.75919 0.95896 1.000 21.56000 104 LEU B CA 1
ATOM 1653 C C . LEU A 1 104 ? 14.88127 -6.72116 2.06291 1.000 23.43000 104 LEU B C 1
ATOM 1654 O O . LEU A 1 104 ? 15.79917 -6.53914 2.86802 1.000 22.85000 104 LEU B O 1
ATOM 1670 N N . VAL A 1 105 ? 13.74428 -6.02215 2.08275 1.000 22.06000 105 VAL B N 1
ATOM 1671 C CA . VAL A 1 105 ? 13.45316 -4.97012 3.05969 1.000 22.23000 105 VAL B CA 1
ATOM 1672 C C . VAL A 1 105 ? 12.26706 -5.41408 3.91155 1.0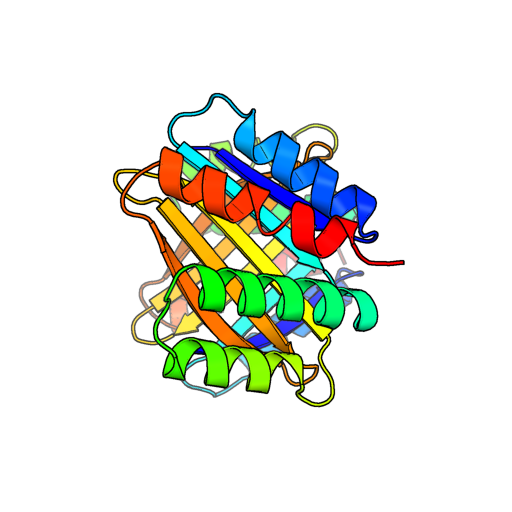00 25.59000 105 VAL B C 1
ATOM 1673 O O . VAL A 1 105 ? 11.22212 -5.81409 3.37344 1.000 24.44000 105 VAL B O 1
ATOM 1686 N N . HIS A 1 106 ? 12.40890 -5.30305 5.23357 1.000 19.30000 106 HIS B N 1
ATOM 1687 C CA . HIS A 1 106 ? 11.31478 -5.41801 6.18444 1.000 19.42000 106 HIS B CA 1
ATOM 1688 C C . HIS A 1 106 ? 10.99573 -4.02899 6.72236 1.000 21.81000 106 HIS B C 1
ATOM 1689 O O . HIS A 1 106 ? 11.90669 -3.29299 7.09845 1.000 22.19000 106 HIS B O 1
ATOM 1703 N N . SER A 1 107 ? 9.72173 -3.65898 6.73919 1.000 20.91000 107 SER B N 1
ATOM 1704 C CA . SER A 1 107 ? 9.31469 -2.31597 7.16711 1.000 21.15000 107 SER B CA 1
ATOM 1705 C C . SER A 1 107 ? 8.28855 -2.36093 8.29898 1.000 24.06000 107 SER B C 1
ATOM 1706 O O . SER A 1 107 ? 7.47153 -3.28292 8.40791 1.000 21.37000 107 SER B O 1
ATOM 1714 N N . PHE A 1 108 ? 8.34745 -1.34290 9.15396 1.000 22.08000 108 PHE B N 1
ATOM 1715 C CA . PHE A 1 108 ? 7.53530 -1.27186 10.36286 1.000 20.53000 108 PHE B CA 1
ATOM 1716 C C . PHE A 1 108 ? 7.16829 0.19115 10.58278 1.000 23.12000 108 PHE B C 1
ATOM 1717 O O . PHE A 1 108 ? 7.97833 1.08013 10.29985 1.000 23.17000 108 PHE B O 1
ATOM 1734 N N . GLU A 1 109 ? 5.95823 0.45417 11.06762 1.000 19.40000 109 GLU B N 1
ATOM 1735 C CA . GLU A 1 109 ? 5.55920 1.81119 11.42453 1.000 19.66000 109 GLU B CA 1
ATOM 1736 C C . GLU A 1 109 ? 5.11203 1.90023 12.86948 1.000 19.63000 109 GLU B C 1
ATOM 1737 O O . GLU A 1 109 ? 4.53995 0.95825 13.44343 1.000 20.91000 109 GLU B O 1
ATOM 1749 N N . ILE A 1 110 ? 5.37297 3.06124 13.44948 1.000 19.63000 110 ILE B N 1
ATOM 1750 C CA . ILE A 1 110 ? 5.01180 3.38228 14.82442 1.000 19.29000 110 ILE B CA 1
ATOM 1751 C C . ILE A 1 110 ? 4.30982 4.72329 14.75330 1.000 22.23000 110 ILE B C 1
ATOM 1752 O O . ILE A 1 110 ? 4.90689 5.71127 14.29635 1.000 22.07000 110 ILE B O 1
ATOM 1768 N N . TYR A 1 111 ? 3.04677 4.76031 15.16714 1.000 23.18000 111 TYR B N 1
ATOM 1769 C CA . TYR A 1 111 ? 2.20979 5.94432 15.06501 1.000 20.35000 111 TYR B CA 1
ATOM 1770 C C . TYR A 1 111 ? 2.02163 6.58536 16.42297 1.000 21.53000 111 TYR B C 1
ATOM 1771 O O . TYR A 1 111 ? 2.08150 5.92538 17.46399 1.000 25.10000 111 TYR B O 1
ATOM 1789 N N . PHE A 1 112 ? 1.79065 7.88736 16.39190 1.000 19.79000 112 PHE B N 1
ATOM 1790 C CA . PHE A 1 112 ? 1.54851 8.66839 17.58885 1.000 21.01000 112 PHE B CA 1
ATOM 1791 C C . PHE A 1 112 ? 0.26054 9.46140 17.38567 1.000 20.14000 112 PHE B C 1
ATOM 1792 O O . PHE A 1 112 ? -0.05732 9.90337 16.28162 1.000 22.10000 112 PHE B O 1
ATOM 1809 N N . LYS A 1 113 ? -0.44159 9.68243 18.47258 1.000 19.65000 113 LYS B N 1
ATOM 1810 C CA . LYS A 1 113 ? -1.69957 10.41044 18.39041 1.000 16.59000 113 LYS B CA 1
ATOM 1811 C C . LYS A 1 113 ? -1.53154 11.90844 18.19939 1.000 22.02000 113 LYS B C 1
ATOM 1812 O O . LYS A 1 113 ? -2.47647 12.56743 17.71925 1.000 21.08000 113 LYS B O 1
ATOM 1831 N N . ASN A 1 114 ? -0.39158 12.47144 18.60351 1.000 19.34000 114 ASN B N 1
ATOM 1832 C CA . ASN A 1 114 ? -0.13555 13.89243 18.46250 1.000 17.14000 114 ASN B CA 1
ATOM 1833 C C . ASN A 1 114 ? 1.36645 14.13242 18.48868 1.000 20.15000 114 ASN B C 1
ATOM 1834 O O . ASN A 1 114 ? 2.16842 13.19942 18.62880 1.000 17.52000 114 ASN B O 1
ATOM 1845 N N . LYS A 1 115 ? 1.72248 15.40941 18.33769 1.000 21.87000 115 LYS B N 1
ATOM 1846 C CA . LYS A 1 115 ? 3.11249 15.82240 18.25485 1.000 19.71000 115 LYS B CA 1
ATOM 1847 C C . LYS A 1 115 ? 3.83933 15.57543 19.55594 1.000 20.36000 115 LYS B C 1
ATOM 1848 O O . LYS A 1 115 ? 4.99233 15.11942 19.55010 1.000 22.02000 115 LYS B O 1
ATOM 1867 N N . GLU A 1 116 ? 3.17720 15.83046 20.68485 1.000 22.68000 116 GLU B N 1
ATOM 1868 C CA . GLU A 1 116 ? 3.82804 15.67949 21.97994 1.000 20.79000 116 GLU B CA 1
ATOM 1869 C C . GLU A 1 116 ? 4.25599 14.23550 22.21503 1.000 22.37000 116 GLU B C 1
ATOM 1870 O O . GLU A 1 116 ? 5.37494 13.97350 22.67417 1.000 21.39000 116 GLU B O 1
ATOM 1882 N N . GLU A 1 117 ? 3.38402 13.28650 21.90795 1.000 20.96000 117 GLU B N 1
ATOM 1883 C CA . GLU A 1 117 ? 3.73699 11.88050 22.07103 1.000 23.49000 117 GLU B CA 1
ATOM 1884 C C . GLU A 1 117 ? 4.88910 11.47446 21.16418 1.000 20.85000 117 GLU B C 1
ATOM 1885 O O . GLU A 1 117 ? 5.77404 10.69746 21.56931 1.000 20.85000 117 GLU B O 1
ATOM 1897 N N . MET A 1 118 ? 4.92925 11.99943 19.96117 1.000 20.11000 118 MET B N 1
ATOM 1898 C CA . MET A 1 118 ? 6.03035 11.68939 19.08232 1.000 20.90000 118 MET B CA 1
ATOM 1899 C C . MET A 1 118 ? 7.36029 12.22640 19.63147 1.000 20.91000 118 MET B C 1
ATOM 1900 O O . MET A 1 118 ? 8.34529 11.53439 19.60060 1.000 21.50000 118 MET B O 1
ATOM 1914 N N . GLU A 1 119 ? 7.35324 13.46941 20.11043 1.000 19.42000 119 GLU B N 1
ATOM 1915 C CA . GLU A 1 119 ? 8.61419 14.02141 20.60957 1.000 20.44000 119 GLU B CA 1
ATOM 1916 C C . GLU A 1 119 ? 9.03603 13.32744 21.89164 1.000 22.01000 119 GLU B C 1
ATOM 1917 O O . GLU A 1 119 ? 10.23300 13.10944 22.09679 1.000 22.05000 119 GLU B O 1
ATOM 1929 N N . LYS A 1 120 ? 8.07792 12.87348 22.70154 1.000 21.20000 120 LYS B N 1
ATOM 1930 C CA . LYS A 1 120 ? 8.44077 12.09551 23.89060 1.000 22.80000 120 LYS B CA 1
ATOM 1931 C C . LYS A 1 120 ? 9.11581 10.78149 23.50372 1.000 22.00000 120 LYS B C 1
ATOM 1932 O O . LYS A 1 120 ? 10.10973 10.36250 24.12985 1.000 23.19000 120 LYS B O 1
ATOM 1951 N N . PHE A 1 121 ? 8.62393 10.13646 22.44568 1.000 19.02000 121 PHE B N 1
ATOM 1952 C CA . PHE A 1 121 ? 9.25998 8.91744 21.96279 1.000 18.54000 121 PHE B CA 1
ATOM 1953 C C . PHE A 1 121 ? 10.67104 9.19742 21.46795 1.000 20.27000 121 PHE B C 1
ATOM 1954 O O . PHE A 1 121 ? 11.60300 8.44042 21.76309 1.000 19.90000 121 PHE B O 1
ATOM 1971 N N . LEU A 1 122 ? 10.84814 10.28440 20.70495 1.000 17.48000 122 LEU B N 1
ATOM 1972 C CA . LEU A 1 122 ? 12.18121 10.62637 20.21810 1.000 19.05000 122 LEU B CA 1
ATOM 1973 C C . LEU A 1 122 ? 13.11707 10.90339 21.38221 1.000 18.45000 122 LEU B C 1
ATOM 1974 O O . LEU A 1 122 ? 14.30607 10.56638 21.33136 1.000 20.11000 122 LEU B O 1
ATOM 1990 N N . GLU A 1 123 ? 12.60794 11.51443 22.45213 1.000 21.25000 123 GLU B N 1
ATOM 1991 C CA . GLU A 1 123 ? 13.47280 11.76245 23.60123 1.000 21.77000 123 GLU B CA 1
ATOM 1992 C C . GLU A 1 123 ? 13.87171 10.45647 24.28931 1.000 22.87000 123 GLU B C 1
ATOM 1993 O O . GLU A 1 123 ? 15.00865 10.30247 24.74145 1.000 23.64000 123 GLU B O 1
ATOM 2005 N N . LEU A 1 124 ? 12.94369 9.50148 24.36822 1.000 21.94000 124 LEU B N 1
ATOM 2006 C CA . LEU A 1 124 ? 13.24561 8.16049 24.88430 1.000 23.19000 124 LEU B CA 1
ATOM 2007 C C . LEU A 1 124 ? 14.34671 7.48946 24.06645 1.000 24.22000 124 LEU B C 1
ATOM 2008 O O . LEU A 1 124 ? 15.31264 6.91946 24.61458 1.000 23.50000 124 LEU B O 1
ATOM 2024 N N . LEU A 1 125 ? 14.23387 7.57942 22.73843 1.000 20.84000 125 LEU B N 1
ATOM 2025 C CA A LEU A 1 125 ? 15.26297 7.02239 21.87658 0.600 22.54000 125 LEU B CA 1
ATOM 2026 C CA B LEU A 1 125 ? 15.26797 7.04739 21.86258 0.400 22.56000 125 LEU B CA 1
ATOM 2027 C C . LEU A 1 125 ? 16.61994 7.64938 22.18972 1.000 27.00000 125 LEU B C 1
ATOM 2028 O O . LEU A 1 125 ? 17.62392 6.93438 22.28787 1.000 28.08000 125 LEU B O 1
ATOM 2059 N N . GLU A 1 126 ? 16.65793 8.97439 22.36469 1.000 21.14000 126 GLU B N 1
ATOM 2060 C CA . GLU A 1 126 ? 17.89790 9.66639 22.68082 1.000 25.51000 126 GLU B CA 1
ATOM 2061 C C . GLU A 1 126 ? 18.47473 9.18742 23.99991 1.000 29.24000 126 GLU B C 1
ATOM 2062 O O . GLU A 1 126 ? 19.68971 8.99741 24.12006 1.000 29.85000 126 GLU B O 1
ATOM 2074 N N . LYS A 1 127 ? 17.62061 9.01745 25.00181 1.000 24.04000 127 LYS B N 1
ATOM 2075 C CA . LYS A 1 127 ? 18.07544 8.52949 26.30088 1.000 26.20000 127 LYS B CA 1
ATOM 2076 C C . LYS 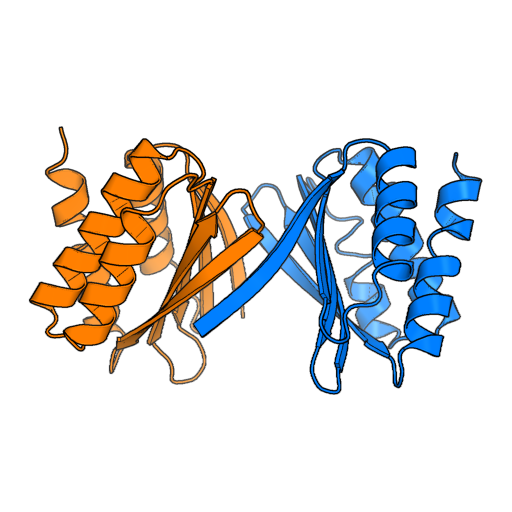A 1 127 ? 18.68544 7.14348 26.19099 1.000 28.07000 127 LYS B C 1
ATOM 2077 O O . LYS A 1 127 ? 19.74037 6.86248 26.79013 1.000 30.18000 127 LYS B O 1
ATOM 2096 N N . LEU A 1 128 ? 18.05153 6.26946 25.41794 1.000 22.27000 128 LEU B N 1
ATOM 2097 C CA . LEU A 1 128 ? 18.54254 4.89845 25.27304 1.000 22.89000 128 LEU B CA 1
ATOM 2098 C C . LEU A 1 128 ? 19.86063 4.86342 24.52120 1.000 26.40000 128 LEU B C 1
ATOM 2099 O O . LEU A 1 128 ? 20.78358 4.12942 24.90233 1.000 28.27000 128 LEU B O 1
ATOM 2115 N N . ILE A 1 129 ? 19.98176 5.67539 23.46919 1.000 24.74000 129 ILE B N 1
ATOM 2116 C CA . ILE A 1 129 ? 21.22686 5.73936 22.70734 1.000 25.68000 129 ILE B CA 1
ATOM 2117 C C . ILE A 1 129 ? 22.34776 6.36337 23.53346 1.000 28.81000 129 ILE B C 1
ATOM 2118 O O . ILE A 1 129 ? 23.52177 5.96036 23.42962 1.000 31.18000 129 ILE B O 1
ATOM 2134 N N . SER A 1 130 ? 22.00667 7.32040 24.38939 1.000 27.07000 130 SER B N 1
ATOM 2135 C CA . SER A 1 130 ? 22.99657 7.98341 25.23649 1.000 29.87000 130 SER B CA 1
ATOM 2136 C C . SER A 1 130 ? 23.62244 7.03043 26.23660 1.000 38.30000 130 SER B C 1
ATOM 2137 O O . SER A 1 130 ? 24.79939 7.18443 26.59974 1.000 39.68000 130 SER B O 1
ATOM 2145 N N . LYS A 1 131 ? 22.85837 6.04845 26.69853 1.000 34.84000 131 LYS B N 1
ATOM 2146 C CA . LYS A 1 131 ? 23.38425 5.07648 27.63662 1.000 39.93000 131 LYS B CA 1
ATOM 2147 C C . LYS A 1 131 ? 24.47832 4.21745 27.02578 1.000 47.55000 131 LYS B C 1
ATOM 2148 O O . LYS A 1 131 ? 25.22822 3.57346 27.77089 1.000 52.73000 131 LYS B O 1
ATOM 2167 N N . LEU A 1 132 ? 24.57048 4.17641 25.70579 1.000 42.60000 132 LEU B N 1
ATOM 2168 C CA . LEU A 1 132 ? 25.54955 3.30938 25.05294 1.000 48.20000 132 LEU B CA 1
ATOM 2169 C C . LEU A 1 132 ? 26.98353 3.79338 25.25210 1.000 50.24000 132 LEU B C 1
ATOM 2170 O O . LEU A 1 132 ? 27.26656 4.96037 25.06710 1.000 54.14000 132 LEU B O 1
ATOM 2186 N N . SER A 1 133 ? 27.88948 2.88938 25.61823 1.000 60.07000 133 SER B N 1
ATOM 2187 C CA . SER A 1 133 ? 29.27645 3.26637 25.90039 1.000 74.84000 133 SER B CA 1
ATOM 2188 C C . SER A 1 133 ? 30.20059 3.38633 24.69650 1.000 74.91000 133 SER B C 1
ATOM 2189 O O . SER A 1 133 ? 30.51467 2.40531 24.03457 1.000 77.58000 133 SER B O 1
ATOM 2197 N N . GLY B 1 3 ? 5.56231 -4.47476 6.39221 1.000 29.35000 3 GLY A N 1
ATOM 2198 C CA . GLY B 1 3 ? 5.56516 -5.16586 5.12326 1.000 33.38000 3 GLY A CA 1
ATOM 2199 C C . GLY B 1 3 ? 6.93111 -5.62188 4.69513 1.000 33.38000 3 GLY A C 1
ATOM 2200 O O . GLY B 1 3 ? 7.88820 -5.48382 5.44901 1.000 26.43000 3 GLY A O 1
ATOM 2203 N N . MET B 1 4 ? 6.99397 -6.21997 3.50517 1.000 32.05000 4 MET A N 1
ATOM 2204 C CA . MET B 1 4 ? 8.23390 -6.68901 2.90506 1.000 27.84000 4 MET A CA 1
ATOM 2205 C C . MET B 1 4 ? 8.25272 -6.30512 1.43402 1.000 29.46000 4 MET A C 1
ATOM 2206 O O . MET B 1 4 ? 7.21464 -6.29517 0.76815 1.000 28.11000 4 MET A O 1
ATOM 2220 N N . LYS B 1 5 ? 9.43966 -5.98315 0.93086 1.000 30.45000 5 LYS A N 1
ATOM 2221 C CA . LYS B 1 5 ? 9.62049 -5.74225 -0.49418 1.000 25.41000 5 LYS A CA 1
ATOM 2222 C C . LYS B 1 5 ? 11.06245 -6.06327 -0.85533 1.000 24.19000 5 LYS A C 1
ATOM 2223 O O . LYS B 1 5 ? 11.94355 -6.15920 0.00857 1.000 25.57000 5 LYS A O 1
ATOM 2242 N N . LYS B 1 6 ? 11.29329 -6.29336 -2.14334 1.000 21.53000 6 LYS A N 1
ATOM 2243 C CA . LYS B 1 6 ? 12.61223 -6.59339 -2.67548 1.000 22.91000 6 LYS A CA 1
ATOM 2244 C C . LYS B 1 6 ? 13.08212 -5.42846 -3.53262 1.000 23.43000 6 LYS A C 1
ATOM 2245 O O . LYS B 1 6 ? 12.36101 -4.99353 -4.44357 1.000 27.20000 6 LYS A O 1
ATOM 2264 N N . LEU B 1 7 ? 14.27415 -4.91543 -3.22580 1.000 20.76000 7 LEU A N 1
ATOM 2265 C CA . LEU B 1 7 ? 14.90705 -3.86748 -4.00596 1.000 29.15000 7 LEU A CA 1
ATOM 2266 C C . LEU B 1 7 ? 16.21598 -4.34452 -4.61808 1.000 29.53000 7 LEU A C 1
ATOM 2267 O O . LEU B 1 7 ? 16.95406 -5.15247 -4.04011 1.000 28.16000 7 LEU A O 1
ATOM 2283 N N . TYR B 1 8 ? 16.54184 -3.79060 -5.77416 1.000 21.94000 8 TYR A N 1
ATOM 2284 C CA . TYR B 1 8 ? 17.85677 -3.94564 -6.36931 1.000 23.30000 8 TYR A CA 1
ATOM 2285 C C . TYR B 1 8 ? 18.51777 -2.57163 -6.27349 1.000 24.96000 8 TYR A C 1
ATOM 2286 O O . TYR B 1 8 ? 18.12368 -1.66068 -6.99451 1.000 22.76000 8 TYR A O 1
ATOM 2304 N N . GLU B 1 9 ? 19.52688 -2.41355 -5.39962 1.000 22.88000 9 GLU A N 1
ATOM 2305 C CA . GLU B 1 9 ? 20.16090 -1.11653 -5.16379 1.000 22.28000 9 GLU A CA 1
ATOM 2306 C C . GLU B 1 9 ? 21.57383 -1.12956 -5.70596 1.000 28.37000 9 GLU A C 1
ATOM 2307 O O . GLU B 1 9 ? 22.32887 -2.07254 -5.43798 1.000 26.39000 9 GLU A O 1
ATOM 2319 N N . TYR B 1 10 ? 21.93474 -0.06962 -6.44109 1.000 23.14000 10 TYR A N 1
ATOM 2320 C CA . TYR B 1 10 ? 23.25666 0.05835 -7.04425 1.000 22.13000 10 TYR A CA 1
ATOM 2321 C C . TYR B 1 10 ? 23.75567 1.48536 -6.89442 1.000 23.53000 10 TYR A C 1
ATOM 2322 O O . TYR B 1 10 ? 23.00264 2.43835 -7.06240 1.000 21.74000 10 TYR A O 1
ATOM 2340 N N . THR B 1 11 ? 25.03771 1.63040 -6.57259 1.000 20.54000 11 THR A N 1
ATOM 2341 C CA . THR B 1 11 ? 25.70769 2.91740 -6.61876 1.000 21.99000 11 THR A CA 1
ATOM 2342 C C . THR B 1 11 ? 26.42153 3.02430 -7.96286 1.000 23.60000 11 THR A C 1
ATOM 2343 O O . THR B 1 11 ? 27.30050 2.20128 -8.28390 1.000 26.76000 11 THR A O 1
ATOM 2354 N N . VAL B 1 12 ? 26.02443 4.01924 -8.75888 1.000 18.78000 12 VAL A N 1
ATOM 2355 C CA . VAL B 1 12 ? 26.43926 4.14814 -10.15494 1.000 19.30000 12 VAL A CA 1
ATOM 2356 C C . VAL B 1 12 ? 27.52625 5.21014 -10.20615 1.000 20.74000 12 VAL A C 1
ATOM 2357 O O . VAL B 1 12 ? 27.30329 6.35417 -9.79621 1.000 20.34000 12 VAL A O 1
ATOM 2370 N N . THR B 1 13 ? 28.73220 4.80811 -10.64627 1.000 19.64000 13 THR A N 1
ATOM 2371 C CA . THR B 1 13 ? 29.89820 5.67712 -10.61847 1.000 21.69000 13 THR A CA 1
ATOM 2372 C C . THR B 1 13 ? 30.46903 5.98802 -11.99456 1.000 21.25000 13 THR A C 1
ATOM 2373 O O . THR B 1 13 ? 31.47001 6.71202 -12.08174 1.000 21.72000 13 THR A O 1
ATOM 2384 N N . THR B 1 14 ? 29.89090 5.44494 -13.06445 1.000 17.70000 14 THR A N 1
ATOM 2385 C CA . THR B 1 14 ? 30.27974 5.76584 -14.42653 1.000 18.22000 14 THR A CA 1
ATOM 2386 C C . THR B 1 14 ? 29.03463 5.77177 -15.30638 1.000 20.66000 14 THR A C 1
ATOM 2387 O O . THR B 1 14 ? 28.02068 5.16279 -14.96521 1.000 20.20000 14 THR A O 1
ATOM 2398 N N . LEU B 1 15 ? 29.13049 6.43768 -16.46544 1.000 20.76000 15 LEU A N 1
ATOM 2399 C CA . LEU B 1 15 ? 28.00838 6.40560 -17.41130 1.000 16.24000 15 LEU A CA 1
ATOM 2400 C C . LEU B 1 15 ? 27.75332 4.98756 -17.91016 1.000 24.38000 15 LEU A C 1
ATOM 2401 O O . LEU B 1 15 ? 26.59630 4.58054 -18.10499 1.000 21.63000 15 LEU A O 1
ATOM 2417 N N . ASP B 1 16 ? 28.81830 4.21256 -18.11623 1.000 22.29000 16 ASP A N 1
ATOM 2418 C CA . ASP B 1 16 ? 28.62926 2.83352 -18.56911 1.000 23.73000 16 ASP A CA 1
ATOM 2419 C C . ASP B 1 16 ? 27.85839 2.00959 -17.54695 1.000 22.80000 16 ASP A C 1
ATOM 2420 O O . ASP B 1 16 ? 27.00935 1.17556 -17.91779 1.000 24.54000 16 ASP A O 1
ATOM 2429 N N . GLU B 1 17 ? 28.13954 2.20869 -16.25600 1.000 19.76000 17 GLU A N 1
ATOM 2430 C CA . GLU B 1 17 ? 27.37167 1.52776 -15.21886 1.000 19.98000 17 GLU A CA 1
ATOM 2431 C C . GLU B 1 17 ? 25.89566 1.90275 -15.28071 1.000 19.76000 17 GLU A C 1
ATOM 2432 O O . GLU B 1 17 ? 25.02669 1.04576 -15.10054 1.000 20.54000 17 GLU A O 1
ATOM 2444 N N . PHE B 1 18 ? 25.59463 3.19073 -15.47977 1.000 18.96000 18 PHE A N 1
ATOM 2445 C CA . PHE B 1 18 ? 24.20161 3.62371 -15.61763 1.000 17.50000 18 PHE A CA 1
ATOM 2446 C C . PHE B 1 18 ? 23.50248 2.87562 -16.74949 1.000 20.51000 18 PHE A C 1
ATOM 2447 O O . PHE B 1 18 ? 22.37550 2.36263 -16.58032 1.000 19.44000 18 PHE A O 1
ATOM 2464 N N . LEU B 1 19 ? 24.13434 2.84954 -17.93157 1.000 20.62000 19 LEU A N 1
ATOM 2465 C CA . LEU B 1 19 ? 23.52020 2.16245 -19.07444 1.000 20.55000 19 LEU A CA 1
ATOM 2466 C C . LEU B 1 19 ? 23.30325 0.66847 -18.79231 1.000 22.11000 19 LEU A C 1
ATOM 2467 O O . LEU B 1 19 ? 22.24821 0.08543 -19.14614 1.000 21.80000 19 LEU A O 1
ATOM 2483 N N . GLU B 1 20 ? 24.28133 0.02852 -18.15238 1.000 21.09000 20 GLU A N 1
ATOM 2484 C CA . GLU B 1 20 ? 24.15338 -1.38645 -17.80025 1.000 24.22000 20 GLU A CA 1
ATOM 2485 C C . GLU B 1 20 ? 22.98349 -1.64239 -16.85909 1.000 24.92000 20 GLU A C 1
ATOM 2486 O O . GLU B 1 20 ? 22.25548 -2.63541 -17.01293 1.000 24.24000 20 GLU A O 1
ATOM 2498 N N . LYS B 1 21 ? 22.78161 -0.78132 -15.86813 1.000 20.21000 21 LYS A N 1
ATOM 2499 C CA . LYS B 1 21 ? 21.68872 -1.01425 -14.93699 1.000 19.25000 21 LYS A CA 1
ATOM 2500 C C . LYS B 1 21 ? 20.32964 -0.75331 -15.57584 1.000 22.72000 21 LYS A C 1
ATOM 2501 O O . LYS B 1 21 ? 19.35469 -1.41429 -15.21068 1.000 21.97000 21 LYS A O 1
ATOM 2520 N N . LEU B 1 22 ? 20.22852 0.19062 -16.53190 1.000 19.21000 22 LEU A N 1
ATOM 2521 C CA . LEU B 1 22 ? 18.96743 0.31255 -17.27276 1.000 17.60000 22 LEU A CA 1
ATOM 2522 C C . LEU B 1 22 ? 18.65835 -0.97551 -18.03162 1.000 18.45000 22 LEU A C 1
ATOM 2523 O O . LEU B 1 22 ? 17.49035 -1.42352 -18.06145 1.000 20.83000 22 LEU A O 1
ATOM 2539 N N . LYS B 1 23 ? 19.67328 -1.56255 -18.67770 1.000 22.43000 23 LYS A N 1
ATOM 2540 C CA . LYS B 1 23 ? 19.45620 -2.82160 -19.40558 1.000 21.34000 23 LYS A CA 1
ATOM 2541 C C . LYS B 1 23 ? 19.06032 -3.94353 -18.45345 1.000 21.92000 23 LYS A C 1
ATOM 2542 O O . LYS B 1 23 ? 18.13029 -4.72456 -18.73628 1.000 24.06000 23 LYS A O 1
ATOM 2561 N N . GLU B 1 24 ? 19.75046 -4.03544 -17.31553 1.000 20.89000 24 GLU A N 1
ATOM 2562 C CA . GLU B 1 24 ? 19.40058 -5.02937 -16.30641 1.000 21.31000 24 GLU A CA 1
ATOM 2563 C C . GLU B 1 24 ? 17.95164 -4.89735 -15.86425 1.000 24.44000 24 GLU A C 1
ATOM 2564 O O . GLU B 1 24 ? 17.25866 -5.91334 -15.68109 1.000 22.54000 24 GLU A O 1
ATOM 2576 N N . PHE B 1 25 ? 17.45465 -3.66334 -15.68828 1.000 19.30000 25 PHE A N 1
ATOM 2577 C CA . PHE B 1 25 ? 16.04369 -3.50232 -15.33712 1.000 18.72000 25 PHE A CA 1
ATOM 2578 C C . PHE B 1 25 ? 15.12856 -3.98741 -16.44598 1.000 19.42000 25 PHE A C 1
ATOM 2579 O O . PHE B 1 25 ? 14.15059 -4.71540 -16.19380 1.000 24.96000 25 PHE A O 1
ATOM 2596 N N . ILE B 1 26 ? 15.42141 -3.60450 -17.68404 1.000 18.20000 26 ILE A N 1
ATOM 2597 C CA . ILE B 1 26 ? 14.53328 -3.97759 -18.78190 1.000 20.37000 26 ILE A CA 1
ATOM 2598 C C . ILE B 1 26 ? 14.46527 -5.50360 -18.91578 1.000 22.02000 26 ILE A C 1
ATOM 2599 O O . ILE B 1 26 ? 13.40824 -6.06763 -19.21961 1.000 25.61000 26 ILE A O 1
ATOM 2615 N N . LEU B 1 27 ? 15.59030 -6.17858 -18.73487 1.000 19.53000 27 LEU A N 1
ATOM 2616 C CA . LEU B 1 27 ? 15.67128 -7.64059 -18.95477 1.000 17.53000 27 LEU A CA 1
ATOM 2617 C C . LEU B 1 27 ? 15.16043 -8.45251 -17.77964 1.000 26.26000 27 LEU A C 1
ATOM 2618 O O . LEU B 1 27 ? 15.08142 -9.69652 -17.88054 1.000 28.57000 27 LEU A O 1
ATOM 2634 N N . ASN B 1 28 ? 14.80956 -7.80743 -16.67265 1.000 25.66000 28 ASN A N 1
ATOM 2635 C CA . ASN B 1 28 ? 14.26670 -8.50335 -15.51853 1.000 23.67000 28 ASN A CA 1
ATOM 2636 C C . ASN B 1 28 ? 12.78167 -8.77737 -15.77233 1.000 26.70000 28 ASN A C 1
ATOM 2637 O O . ASN B 1 28 ? 11.97565 -7.85439 -15.94231 1.000 28.63000 28 ASN A O 1
ATOM 2648 N N . THR B 1 29 ? 12.42668 -10.05638 -15.78320 1.000 36.19000 29 THR A N 1
ATOM 2649 C CA . THR B 1 29 ? 11.10763 -10.51242 -16.18000 1.000 40.03000 29 THR A CA 1
ATOM 2650 C C . THR B 1 29 ? 10.09777 -10.52334 -15.04088 1.000 35.85000 29 THR A C 1
ATOM 2651 O O . THR B 1 29 ? 8.89974 -10.69536 -15.29972 1.000 51.23000 29 THR A O 1
ATOM 2662 N N . SER B 1 30 ? 10.53192 -10.30024 -13.80895 1.000 33.44000 30 SER A N 1
ATOM 2663 C CA . SER B 1 30 ? 9.61105 -10.25816 -12.68984 1.000 32.03000 30 SER A CA 1
ATOM 2664 C C . SER B 1 30 ? 8.46101 -9.29919 -12.96578 1.000 40.22000 30 SER A C 1
ATOM 2665 O O . SER B 1 30 ? 8.63593 -8.22424 -13.55188 1.000 34.61000 30 SER A O 1
ATOM 2673 N N . LYS B 1 31 ? 7.26206 -9.70317 -12.54960 1.000 34.87000 31 LYS A N 1
ATOM 2674 C CA . LYS B 1 31 ? 6.12004 -8.81519 -12.73753 1.000 32.07000 31 LYS A CA 1
ATOM 2675 C C . LYS B 1 31 ? 6.29613 -7.56213 -11.89365 1.000 33.18000 31 LYS A C 1
ATOM 2676 O O . LYS B 1 31 ? 5.98607 -6.44916 -12.34569 1.000 32.02000 31 LYS A O 1
ATOM 2695 N N . ASP B 1 32 ? 6.82428 -7.72103 -10.67870 1.000 34.79000 32 ASP A N 1
ATOM 2696 C CA . ASP B 1 32 ? 7.11138 -6.61896 -9.76882 1.000 26.78000 32 ASP A CA 1
ATOM 2697 C C . ASP B 1 32 ? 8.62340 -6.48894 -9.59701 1.000 28.69000 32 ASP A C 1
ATOM 2698 O O . ASP B 1 32 ? 9.29945 -7.46191 -9.25501 1.000 29.40000 32 ASP A O 1
ATOM 2707 N N . LYS B 1 33 ? 9.15536 -5.28695 -9.81816 1.000 22.70000 33 LYS A N 1
ATOM 2708 C CA . LYS B 1 33 ? 10.59937 -5.08094 -9.74735 1.000 22.16000 33 LYS A CA 1
ATOM 2709 C C . LYS B 1 33 ? 10.85740 -3.61691 -9.42149 1.000 25.60000 33 LYS A C 1
ATOM 2710 O O . LYS B 1 33 ? 10.16833 -2.72795 -9.93347 1.000 24.27000 33 LYS A O 1
ATOM 2729 N N . ILE B 1 34 ? 11.81651 -3.36584 -8.53262 1.000 23.17000 34 ILE A N 1
ATOM 2730 C CA . ILE B 1 34 ? 12.16855 -2.01780 -8.10777 1.000 20.01000 34 ILE A CA 1
ATOM 2731 C C . ILE B 1 34 ? 13.68754 -1.90380 -8.12696 1.000 25.21000 34 ILE A C 1
ATOM 2732 O O . ILE B 1 34 ? 14.38264 -2.61974 -7.39999 1.000 23.16000 34 ILE A O 1
ATOM 2748 N N . TYR B 1 35 ? 14.20844 -0.98585 -8.92609 1.000 21.75000 35 TYR A N 1
ATOM 2749 C CA . TYR B 1 35 ? 15.64044 -0.72684 -8.94728 1.000 19.56000 35 TYR A CA 1
ATOM 2750 C C . TYR B 1 35 ? 15.86750 0.67220 -8.38541 1.000 23.42000 35 TYR A C 1
ATOM 2751 O O . TYR B 1 35 ? 15.12245 1.58917 -8.71039 1.000 20.80000 35 TYR A O 1
ATOM 2769 N N . LYS B 1 36 ? 16.85660 0.85627 -7.51655 1.000 22.96000 36 LYS A N 1
ATOM 2770 C CA . LYS B 1 36 ? 17.20465 2.19331 -7.02369 1.000 18.04000 36 LYS A CA 1
ATOM 2771 C C . LYS B 1 36 ? 18.66161 2.45729 -7.35488 1.000 21.48000 36 LYS A C 1
ATOM 2772 O O . LYS B 1 36 ? 19.53867 1.73534 -6.88393 1.000 22.77000 36 LYS A O 1
ATOM 2791 N N . LEU B 1 37 ? 18.92751 3.49124 -8.15199 1.000 20.42000 37 LEU A N 1
ATOM 2792 C CA . LEU B 1 37 ? 20.27545 3.84821 -8.59318 1.000 21.19000 37 LEU A CA 1
ATOM 2793 C C . LEU B 1 37 ? 20.70752 5.15226 -7.93033 1.000 20.46000 37 LEU A C 1
ATOM 2794 O O . LEU B 1 37 ? 20.04050 6.18625 -8.04933 1.000 21.66000 37 LEU A O 1
ATOM 2810 N N . THR B 1 38 ? 21.85360 5.12632 -7.25147 1.000 18.27000 38 THR A N 1
ATOM 2811 C CA . THR B 1 38 ? 22.35168 6.29938 -6.55761 1.000 17.23000 38 THR A CA 1
ATOM 2812 C C . THR B 1 38 ? 23.62360 6.79434 -7.22680 1.000 20.77000 38 THR A C 1
ATOM 2813 O O . THR B 1 38 ? 24.55157 6.01033 -7.45886 1.000 21.12000 38 THR A O 1
ATOM 2824 N N . ILE B 1 39 ? 23.66755 8.09532 -7.49691 1.000 18.86000 39 ILE A N 1
ATOM 2825 C CA . ILE B 1 39 ? 24.78447 8.77428 -8.15009 1.000 21.26000 39 ILE A CA 1
ATOM 2826 C C . ILE B 1 39 ? 25.24557 9.91935 -7.25923 1.000 19.12000 39 ILE A C 1
ATOM 2827 O O . ILE B 1 39 ? 24.43962 10.75337 -6.84220 1.000 19.38000 39 ILE A O 1
ATOM 2843 N N . THR B 1 40 ? 26.56061 9.97538 -6.96239 1.000 19.81000 40 THR A N 1
ATOM 2844 C CA . THR B 1 40 ? 27.07370 11.06244 -6.13654 1.000 24.06000 40 THR A CA 1
ATOM 2845 C C . THR B 1 40 ? 28.09761 11.95840 -6.84273 1.000 21.15000 40 THR A C 1
ATOM 2846 O O . THR B 1 40 ? 28.37866 13.04743 -6.33884 1.000 24.43000 40 THR A O 1
ATOM 2857 N N . ASN B 1 41 ? 28.60247 11.57631 -8.01376 1.000 19.36000 41 ASN A N 1
ATOM 2858 C CA . ASN B 1 41 ? 29.54037 12.41626 -8.77893 1.000 20.20000 41 ASN A CA 1
ATOM 2859 C C . ASN B 1 41 ? 28.77229 13.56521 -9.40693 1.000 24.59000 41 ASN A C 1
ATOM 2860 O O . ASN B 1 41 ? 27.85720 13.31414 -10.20080 1.000 20.52000 41 ASN A O 1
ATOM 2871 N N . PRO B 1 42 ? 29.03832 14.82124 -9.04905 1.000 22.79000 42 PRO A N 1
ATOM 2872 C CA . PRO B 1 42 ? 28.19225 15.91119 -9.57503 1.000 20.42000 42 PRO A CA 1
ATOM 2873 C C . PRO B 1 42 ? 28.17807 16.00708 -11.09404 1.000 22.17000 42 PRO A C 1
ATOM 2874 O O . PRO B 1 42 ? 27.14300 16.38303 -11.66894 1.000 23.03000 42 PRO A O 1
ATOM 2885 N N . LYS B 1 43 ? 29.28899 15.71503 -11.75915 1.000 20.46000 43 LYS A N 1
ATOM 2886 C CA . LYS B 1 43 ? 29.30782 15.69393 -13.22415 1.000 22.70000 43 LYS A CA 1
ATOM 2887 C C . LYS B 1 43 ? 28.32476 14.67288 -13.78896 1.000 18.63000 43 LYS A C 1
ATOM 2888 O O . LYS B 1 43 ? 27.58764 14.95880 -14.74989 1.000 21.32000 43 LYS A O 1
ATOM 2907 N N . LEU B 1 44 ? 28.27983 13.47592 -13.19886 1.000 20.61000 44 LEU A N 1
ATOM 2908 C CA . LEU B 1 44 ? 27.32778 12.46788 -13.67267 1.000 17.90000 44 LEU A CA 1
ATOM 2909 C C . LEU B 1 44 ? 25.89783 12.82390 -13.28753 1.000 18.63000 44 LEU A C 1
ATOM 2910 O O . LEU B 1 44 ? 24.94674 12.48684 -14.01639 1.000 20.14000 44 LEU A O 1
ATOM 2926 N N . ILE B 1 45 ? 25.71696 13.44598 -12.11855 1.000 16.91000 45 ILE A N 1
ATOM 2927 C CA . ILE B 1 45 ? 24.39101 13.92300 -11.73543 1.000 19.10000 45 ILE A CA 1
ATOM 2928 C C . ILE B 1 45 ? 23.85887 14.87092 -12.79644 1.000 18.22000 45 ILE A C 1
ATOM 2929 O O . ILE B 1 45 ? 22.67783 14.79989 -13.17129 1.000 18.68000 45 ILE A O 1
ATOM 2945 N N . LYS B 1 46 ? 24.69981 15.81289 -13.25961 1.000 19.73000 46 LYS A N 1
ATOM 2946 C CA . LYS B 1 46 ? 24.26468 16.74481 -14.29663 1.000 19.17000 46 LYS A CA 1
ATOM 2947 C C . LYS B 1 46 ? 24.00253 16.02471 -15.61254 1.000 19.88000 46 LYS A C 1
ATOM 2948 O O . LYS B 1 46 ? 22.95845 16.25266 -16.24543 1.000 20.78000 46 LYS A O 1
ATOM 2967 N N . ASP B 1 47 ? 24.90448 15.12969 -16.02258 1.000 20.52000 47 ASP A N 1
ATOM 2968 C CA . ASP B 1 47 ? 24.70234 14.37259 -17.26150 1.000 19.52000 47 ASP A CA 1
ATOM 2969 C C . ASP B 1 47 ? 23.35435 13.63358 -17.25028 1.000 16.88000 47 ASP A C 1
ATOM 2970 O O . ASP B 1 47 ? 22.54123 13.74351 -18.18019 1.000 20.60000 47 ASP A O 1
ATOM 2979 N N . ILE B 1 48 ? 23.12048 12.82966 -16.20219 1.000 18.73000 48 ILE A N 1
ATOM 2980 C CA . ILE B 1 48 ? 21.92049 11.99366 -16.11299 1.000 17.58000 48 ILE A CA 1
ATOM 2981 C C . ILE B 1 48 ? 20.66752 12.83767 -15.86990 1.000 15.81000 48 ILE A C 1
ATOM 2982 O O . ILE B 1 48 ? 19.59945 12.57762 -16.44875 1.000 19.24000 48 ILE A O 1
ATOM 2998 N N . GLY B 1 49 ? 20.74761 13.86573 -15.01599 1.000 17.93000 49 GLY A N 1
ATOM 2999 C CA . GLY B 1 49 ? 19.58964 14.69374 -14.77791 1.000 17.86000 49 GLY A CA 1
ATOM 3000 C C . GLY B 1 49 ? 19.15848 15.44465 -16.01791 1.000 19.48000 49 GLY A C 1
ATOM 3001 O O . GLY B 1 49 ? 17.97245 15.52962 -16.30778 1.000 18.71000 49 GLY A O 1
ATOM 3005 N N . LYS B 1 50 ? 20.11939 15.93460 -16.80007 1.000 19.15000 50 LYS A N 1
ATOM 3006 C CA . LYS B 1 50 ? 19.76623 16.58150 -18.06507 1.000 19.73000 50 LYS A CA 1
ATOM 3007 C C . LYS B 1 50 ? 19.17411 15.60242 -19.07293 1.000 19.44000 50 LYS A C 1
ATOM 3008 O O . LYS B 1 50 ? 18.20803 15.93636 -19.77084 1.000 19.48000 50 LYS A O 1
ATOM 3027 N N . ALA B 1 51 ? 19.67412 14.36742 -19.12290 1.000 20.39000 51 ALA A N 1
ATOM 3028 C CA . ALA B 1 51 ? 19.08501 13.39135 -20.02675 1.000 18.81000 51 ALA A CA 1
ATOM 3029 C C . ALA B 1 51 ? 17.66307 13.03637 -19.61755 1.000 16.92000 51 ALA A C 1
ATOM 3030 O O . ALA B 1 51 ? 16.78397 12.88130 -20.46544 1.000 18.00000 51 ALA A O 1
ATOM 3037 N N . ILE B 1 52 ? 17.41322 12.89547 -18.30651 1.000 18.58000 52 ILE A N 1
ATOM 3038 C CA . ILE B 1 52 ? 16.06528 12.59149 -17.85733 1.000 16.73000 52 ILE A CA 1
ATOM 3039 C C . ILE B 1 52 ? 15.12223 13.73346 -18.20930 1.000 18.02000 52 ILE A C 1
ATOM 3040 O O . ILE B 1 52 ? 14.00118 13.50742 -18.67415 1.000 20.23000 52 ILE A O 1
ATOM 3056 N N . ALA B 1 53 ? 15.56125 14.97648 -18.01245 1.000 18.51000 53 ALA A N 1
ATOM 3057 C CA . ALA B 1 53 ? 14.71020 16.11945 -18.34343 1.000 17.95000 53 ALA A CA 1
ATOM 3058 C C . ALA B 1 53 ? 14.44702 16.22333 -19.84941 1.000 17.26000 53 ALA A C 1
ATOM 3059 O O . ALA B 1 53 ? 13.32196 16.52729 -20.27129 1.000 18.06000 53 ALA A O 1
ATOM 3066 N N . LYS B 1 54 ? 15.45692 15.93528 -20.68251 1.000 19.99000 54 LYS A N 1
ATOM 3067 C CA . LYS B 1 54 ? 15.23475 15.94417 -22.13348 1.000 19.73000 54 LYS A CA 1
ATOM 3068 C C . LYS B 1 54 ? 14.24770 14.84613 -22.54028 1.000 23.08000 54 LYS A C 1
ATOM 3069 O O . LYS B 1 54 ? 13.31361 15.08806 -23.31419 1.000 23.13000 54 LYS A O 1
ATOM 3088 N N . ALA B 1 55 ? 14.44077 13.62117 -22.02921 1.000 20.10000 55 ALA A N 1
ATOM 3089 C CA . ALA B 1 55 ? 13.48475 12.55114 -22.28602 1.000 17.47000 55 ALA A CA 1
ATOM 3090 C C . ALA B 1 55 ? 12.07980 12.94617 -21.84088 1.000 19.26000 55 ALA A C 1
ATOM 3091 O O . ALA B 1 55 ? 11.09172 12.67011 -22.53574 1.000 22.09000 55 ALA A O 1
ATOM 3098 N N . ALA B 1 56 ? 11.95993 13.62825 -20.69991 1.000 18.84000 56 ALA A N 1
ATOM 3099 C CA . ALA B 1 56 ? 10.65199 14.07728 -20.23779 1.000 18.40000 56 ALA A CA 1
ATOM 3100 C C . ALA B 1 56 ? 10.04086 15.08120 -21.21079 1.000 20.09000 56 ALA A C 1
ATOM 3101 O O . ALA B 1 56 ? 8.82383 15.07917 -21.43965 1.000 23.53000 56 ALA A O 1
ATOM 3108 N N . GLU B 1 57 ? 10.86679 15.97016 -21.76096 1.000 20.09000 57 GLU A N 1
ATOM 3109 C CA . GLU B 1 57 ? 10.39166 16.92909 -22.75997 1.000 20.69000 57 GLU A CA 1
ATOM 3110 C C . GLU B 1 57 ? 9.85852 16.20699 -23.98885 1.000 22.78000 57 GLU A C 1
ATOM 3111 O O . GLU B 1 57 ? 8.76546 16.51795 -24.50075 1.000 25.20000 57 GLU A O 1
ATOM 3123 N N . ILE B 1 58 ? 10.60647 15.22096 -24.45987 1.000 22.91000 58 ILE A N 1
ATOM 3124 C CA . ILE B 1 58 ? 10.19533 14.46487 -25.63076 1.000 23.97000 58 ILE A CA 1
ATOM 3125 C C . ILE B 1 58 ? 8.88737 13.75488 -25.33855 1.000 28.50000 58 ILE A C 1
ATOM 3126 O O . ILE B 1 58 ? 7.97427 13.72981 -26.17344 1.000 26.29000 58 ILE A O 1
ATOM 3142 N N . ALA B 1 59 ? 8.74252 13.24097 -24.11750 1.000 24.04000 59 ALA A N 1
ATOM 3143 C CA . ALA B 1 59 ? 7.53658 12.52499 -23.72730 1.000 23.67000 59 ALA A CA 1
ATOM 3144 C C . ALA B 1 59 ? 6.35161 13.41401 -23.37122 1.000 25.83000 59 ALA A C 1
ATOM 3145 O O . ALA B 1 59 ? 5.28165 12.87703 -23.06706 1.000 26.62000 59 ALA A O 1
ATOM 3152 N N . ASP B 1 60 ? 6.49560 14.73601 -23.41134 1.000 24.59000 60 ASP A N 1
ATOM 3153 C CA . ASP B 1 60 ? 5.42363 15.69803 -23.11028 1.000 24.89000 60 ASP A CA 1
ATOM 3154 C C . ASP B 1 60 ? 4.96181 15.62113 -21.65122 1.000 23.04000 60 ASP A C 1
ATOM 3155 O O . ASP B 1 60 ? 3.78184 15.81815 -21.33110 1.000 28.16000 60 ASP A O 1
ATOM 3164 N N . VAL B 1 61 ? 5.91991 15.37621 -20.75432 1.000 23.06000 61 VAL A N 1
ATOM 3165 C CA . VAL B 1 61 ? 5.67808 15.54431 -19.33230 1.000 21.96000 61 VAL A CA 1
ATOM 3166 C C . VAL B 1 61 ? 5.37911 17.01533 -19.03938 1.000 24.93000 61 VAL A C 1
ATOM 3167 O O . VAL B 1 61 ? 5.84802 17.92128 -19.73950 1.000 30.33000 61 VAL A O 1
ATOM 3180 N N . ASP B 1 62 ? 4.57123 17.25240 -17.99630 1.000 24.38000 62 ASP A N 1
ATOM 3181 C CA . ASP B 1 62 ? 4.14828 18.57144 -17.53835 1.000 25.18000 62 ASP A CA 1
ATOM 3182 C C . ASP B 1 62 ? 5.30727 19.55444 -17.57456 1.000 28.54000 62 ASP A C 1
ATOM 3183 O O . ASP B 1 62 ? 6.33335 19.33450 -16.90867 1.000 25.87000 62 ASP A O 1
ATOM 3192 N N . PRO B 1 63 ? 5.20117 20.62738 -18.35663 1.000 28.48000 63 PRO A N 1
ATOM 3193 C CA . PRO B 1 63 ? 6.33515 21.56138 -18.45283 1.000 30.20000 63 PRO A CA 1
ATOM 3194 C C . PRO B 1 63 ? 6.72630 22.19848 -17.12893 1.000 30.32000 63 PRO A C 1
ATOM 3195 O O . PRO B 1 63 ? 7.89132 22.58750 -16.97010 1.000 29.84000 63 PRO A O 1
ATOM 3206 N N . LYS B 1 64 ? 5.78642 22.37755 -16.19983 1.000 30.31000 64 LYS A N 1
ATOM 3207 C CA . LYS B 1 64 ? 6.14957 22.92065 -14.89091 1.000 35.72000 64 LYS A CA 1
ATOM 3208 C C . LYS B 1 64 ? 7.05467 21.95671 -14.12895 1.000 30.25000 64 LYS A C 1
ATOM 3209 O O . LYS B 1 64 ? 8.04974 22.37476 -13.51910 1.000 37.74000 64 LYS A O 1
ATOM 3228 N N . GLU B 1 65 ? 6.72067 20.66071 -14.14781 1.000 26.83000 65 GLU A N 1
ATOM 3229 C CA . GLU B 1 65 ? 7.56876 19.68576 -13.45384 1.000 22.78000 65 GLU A CA 1
ATOM 3230 C C . GLU B 1 65 ? 8.94569 19.61773 -14.10200 1.000 26.96000 65 GLU A C 1
ATOM 3231 O O . GLU B 1 65 ? 9.96777 19.49778 -13.41011 1.000 28.20000 65 GLU A O 1
ATOM 3243 N N . ILE B 1 66 ? 9.01353 19.69863 -15.43101 1.000 30.36000 66 ILE A N 1
ATOM 3244 C CA . ILE B 1 66 ? 10.32545 19.73559 -16.07918 1.000 27.81000 66 ILE A CA 1
ATOM 3245 C C . ILE B 1 66 ? 11.10649 20.97762 -15.65136 1.000 30.77000 66 ILE A C 1
ATOM 3246 O O . ILE B 1 66 ? 12.31752 20.91565 -15.40950 1.000 29.03000 66 ILE A O 1
ATOM 3262 N N . GLU B 1 67 ? 10.43649 22.13062 -15.59737 1.000 29.95000 67 GLU A N 1
ATOM 3263 C CA . GLU B 1 67 ? 11.10353 23.36066 -15.17754 1.000 29.93000 67 GLU A CA 1
ATOM 3264 C C . GLU B 1 67 ? 11.68770 23.20777 -13.77560 1.000 30.22000 67 GLU A C 1
ATOM 3265 O O . GLU B 1 67 ? 12.86073 23.53379 -13.53176 1.000 33.56000 67 GLU A O 1
ATOM 3277 N N . GLU B 1 68 ? 10.89582 22.65883 -12.84946 1.000 30.46000 68 GLU A N 1
ATOM 3278 C CA . GLU B 1 68 ? 11.37698 22.43694 -11.48750 1.000 28.92000 68 GLU A CA 1
ATOM 3279 C C . GLU B 1 68 ? 12.55099 21.45695 -11.45757 1.000 29.11000 68 GLU A C 1
ATOM 3280 O O . GLU B 1 68 ? 13.52008 21.64101 -10.70370 1.000 30.56000 68 GLU A O 1
ATOM 3292 N N . MET B 1 69 ? 12.47490 20.39089 -12.26048 1.000 25.41000 69 MET A N 1
ATOM 3293 C CA . MET B 1 69 ? 13.56090 19.41289 -12.29954 1.000 24.38000 69 MET A CA 1
ATOM 3294 C C . MET B 1 69 ? 14.84684 20.03586 -12.80474 1.000 30.62000 69 MET A C 1
ATOM 3295 O O . MET B 1 69 ? 15.90791 19.86291 -12.19786 1.000 28.41000 69 MET A O 1
ATOM 3309 N N . ILE B 1 70 ? 14.76870 20.81378 -13.89079 1.000 33.02000 70 ILE A N 1
ATOM 3310 C CA A ILE B 1 70 ? 15.97963 21.43175 -14.42598 0.420 31.90000 70 ILE A CA 1
ATOM 3311 C CA B ILE B 1 70 ? 15.96263 21.46175 -14.43698 0.580 31.91000 70 ILE A CA 1
ATOM 3312 C C . ILE B 1 70 ? 16.54675 22.44483 -13.43613 1.000 28.35000 70 ILE A C 1
ATOM 3313 O O . ILE B 1 70 ? 17.77276 22.56684 -13.29128 1.000 31.17000 70 ILE A O 1
ATOM 3344 N N . LYS B 1 71 ? 15.68383 23.18587 -12.74308 1.000 30.68000 71 LYS A N 1
ATOM 3345 C CA . LYS B 1 71 ? 16.18794 24.09495 -11.72321 1.000 29.69000 71 LYS A CA 1
ATOM 3346 C C . LYS B 1 71 ? 16.90308 23.33404 -10.60923 1.000 33.67000 71 LYS A C 1
ATOM 3347 O O . LYS B 1 71 ? 17.92514 23.79409 -10.08439 1.000 36.30000 71 LYS A O 1
ATOM 3366 N N . ALA B 1 72 ? 16.37813 22.16706 -10.22808 1.000 30.61000 72 ALA A N 1
ATOM 3367 C CA . ALA B 1 72 ? 17.05826 21.37115 -9.20711 1.000 30.27000 72 ALA A CA 1
ATOM 3368 C C . ALA B 1 72 ? 18.37920 20.82711 -9.72822 1.000 36.52000 72 ALA A C 1
ATOM 3369 O O . ALA B 1 72 ? 19.33530 20.69618 -8.96133 1.000 36.18000 72 ALA A O 1
ATOM 3376 N N . VAL B 1 73 ? 18.44705 20.48602 -11.01921 1.000 34.48000 73 VAL A N 1
ATOM 3377 C CA . VAL B 1 73 ? 19.67899 19.91699 -11.55731 1.000 33.41000 73 VAL A CA 1
ATOM 3378 C C . VAL B 1 73 ? 20.72696 21.00098 -11.72252 1.000 35.97000 73 VAL A C 1
ATOM 3379 O O . VAL B 1 73 ? 21.92296 20.70499 -11.75164 1.000 34.97000 73 VAL A O 1
ATOM 3392 N N . GLU B 1 74 ? 20.29494 22.25797 -11.86056 1.000 38.35000 74 GLU A N 1
ATOM 3393 C CA . GLU B 1 74 ? 21.17691 23.40896 -11.99475 1.000 38.50000 74 GLU A CA 1
ATOM 3394 C C . GLU B 1 74 ? 21.50307 24.04307 -10.64584 1.000 51.08000 74 GLU A C 1
ATOM 3395 O O . GLU B 1 74 ? 22.20307 25.06507 -10.61300 1.000 40.94000 74 GLU A O 1
ATOM 3407 N N . GLU B 1 75 ? 21.02421 23.45815 -9.53974 1.000 44.01000 75 GLU A N 1
ATOM 3408 C CA . GLU B 1 75 ? 21.10736 24.11124 -8.23580 1.000 47.27000 75 GLU A CA 1
ATOM 3409 C C . GLU B 1 75 ? 22.49344 23.92530 -7.62195 1.000 55.00000 75 GLU A C 1
ATOM 3410 O O . GLU B 1 75 ? 23.19441 22.93729 -7.87096 1.000 47.68000 75 GLU A O 1
ATOM 3422 N N . ASN B 1 76 ? 22.89752 24.90736 -6.82507 1.000 54.07000 76 ASN A N 1
ATOM 3423 C CA . ASN B 1 76 ? 24.23759 24.89241 -6.26423 1.000 65.67000 76 ASN A CA 1
ATOM 3424 C C . ASN B 1 76 ? 24.41371 23.70448 -5.32516 1.000 63.64000 76 ASN A C 1
ATOM 3425 O O . ASN B 1 76 ? 23.49480 23.32753 -4.58703 1.000 56.81000 76 ASN A O 1
ATOM 3436 N N . GLU B 1 77 ? 25.60471 23.10549 -5.39526 1.000 60.40000 77 GLU A N 1
ATOM 3437 C CA . GLU B 1 77 ? 26.04482 22.02556 -4.51423 1.000 53.97000 77 GLU A CA 1
ATOM 3438 C C . GLU B 1 77 ? 25.00884 20.90256 -4.41803 1.000 50.47000 77 GLU A C 1
ATOM 3439 O O . GLU B 1 77 ? 24.58097 20.49663 -3.33594 1.000 39.26000 77 GLU A O 1
ATOM 3451 N N . LEU B 1 78 ? 24.63270 20.38147 -5.57894 1.000 43.46000 78 LEU A N 1
ATOM 3452 C CA . LEU B 1 78 ? 23.91270 19.12046 -5.64676 1.000 43.22000 78 LEU A CA 1
ATOM 3453 C C . LEU B 1 78 ? 24.86075 17.97549 -5.32479 1.000 35.96000 78 LEU A C 1
ATOM 3454 O O . LEU B 1 78 ? 25.93368 17.86045 -5.93491 1.000 40.65000 78 LEU A O 1
ATOM 3470 N N . THR B 1 79 ? 24.49187 17.12756 -4.35868 1.000 28.77000 79 THR A N 1
ATOM 3471 C CA . THR B 1 79 ? 25.37693 16.06760 -3.91571 1.000 29.53000 79 THR A CA 1
ATOM 3472 C C . THR B 1 79 ? 24.90191 14.65157 -4.18854 1.000 29.85000 79 THR A C 1
ATOM 3473 O O . THR B 1 79 ? 25.70793 13.72659 -4.08157 1.000 29.98000 79 THR A O 1
ATOM 3484 N N . LYS B 1 80 ? 23.61988 14.42954 -4.46837 1.000 22.38000 80 LYS A N 1
ATOM 3485 C CA . LYS B 1 80 ? 23.17386 13.07252 -4.70422 1.000 23.21000 80 LYS A CA 1
ATOM 3486 C C . LYS B 1 80 ? 21.95975 13.09345 -5.61907 1.000 20.64000 80 LYS A C 1
ATOM 3487 O O . LYS B 1 80 ? 21.12275 13.98945 -5.52604 1.000 21.01000 80 LYS A O 1
ATOM 3506 N N . LEU B 1 81 ? 21.90665 12.11938 -6.51700 1.000 19.48000 81 LEU A N 1
ATOM 3507 C CA . LEU B 1 81 ? 20.73455 11.82431 -7.34283 1.000 17.98000 81 LEU A CA 1
ATOM 3508 C C . LEU B 1 81 ? 20.35658 10.36832 -7.12568 1.000 18.88000 81 LEU A C 1
ATOM 3509 O O . LEU B 1 81 ? 21.21058 9.48432 -7.20971 1.000 19.38000 81 LEU A O 1
ATOM 3525 N N . VAL B 1 82 ? 19.09963 10.10434 -6.79351 1.000 18.65000 82 VAL A N 1
ATOM 3526 C CA . VAL B 1 82 ? 18.60065 8.73835 -6.65335 1.000 16.43000 82 VAL A CA 1
ATOM 3527 C C . VAL B 1 82 ? 17.45254 8.55527 -7.62419 1.000 16.57000 82 VAL A C 1
ATOM 3528 O O . VAL B 1 82 ? 16.48353 9.32126 -7.59913 1.000 19.57000 82 VAL A O 1
ATOM 3541 N N . ILE B 1 83 ? 17.58044 7.58120 -8.51614 1.000 18.20000 83 ILE A N 1
ATOM 3542 C CA . ILE B 1 83 ? 16.55432 7.24012 -9.49099 1.000 19.05000 83 ILE A CA 1
ATOM 3543 C C . ILE B 1 83 ? 15.94538 5.91715 -9.06182 1.000 22.85000 83 ILE A C 1
ATOM 3544 O O . ILE B 1 83 ? 16.64840 4.91316 -8.97982 1.000 19.63000 83 ILE A O 1
ATOM 3560 N N . THR B 1 84 ? 14.63741 5.90316 -8.83166 1.000 18.76000 84 THR A N 1
ATOM 3561 C CA . THR B 1 84 ? 13.90345 4.68517 -8.54648 1.000 18.57000 84 THR A CA 1
ATOM 3562 C C . THR B 1 84 ? 13.13330 4.31007 -9.80536 1.000 21.89000 84 THR A C 1
ATOM 3563 O O . THR B 1 84 ? 12.37923 5.12303 -10.34233 1.000 20.96000 84 THR A O 1
ATOM 3574 N N . ILE B 1 85 ? 13.35425 3.10604 -10.30929 1.000 19.67000 85 ILE A N 1
ATOM 3575 C CA . ILE B 1 85 ? 12.66211 2.61395 -11.48717 1.000 18.84000 85 ILE A CA 1
ATOM 3576 C C . ILE B 1 85 ? 11.77118 1.48498 -10.99898 1.000 20.3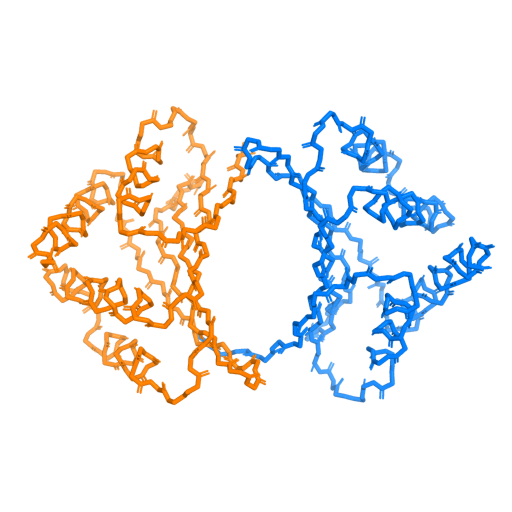4000 85 ILE A C 1
ATOM 3577 O O . ILE B 1 85 ? 12.27424 0.46802 -10.52097 1.000 21.41000 85 ILE A O 1
ATOM 3593 N N . GLU B 1 86 ? 10.44416 1.65596 -11.10384 1.000 22.57000 86 GLU A N 1
ATOM 3594 C CA . GLU B 1 86 ? 9.51126 0.80001 -10.38166 1.000 22.97000 86 GLU A CA 1
ATOM 3595 C C . GLU B 1 86 ? 8.40015 0.28193 -11.28349 1.000 25.51000 86 GLU A C 1
ATOM 3596 O O . GLU B 1 86 ? 7.75506 1.04487 -12.02047 1.000 22.39000 86 GLU A O 1
ATOM 3608 N N . GLN B 1 87 ? 8.17817 -1.03506 -11.22636 1.000 21.66000 87 GLN A N 1
ATOM 3609 C CA . GLN B 1 87 ? 7.02910 -1.67512 -11.85518 1.000 22.07000 87 GLN A CA 1
ATOM 3610 C C . GLN B 1 87 ? 6.38423 -2.54304 -10.79103 1.000 24.49000 87 GLN A C 1
ATOM 3611 O O . GLN B 1 87 ? 6.96429 -3.54601 -10.37603 1.000 27.61000 87 GLN A O 1
ATOM 3625 N N . THR B 1 88 ? 5.24829 -2.13601 -10.28293 1.000 25.41000 88 THR A N 1
ATOM 3626 C CA . THR B 1 88 ? 4.64042 -2.86294 -9.21980 1.000 30.95000 88 THR A CA 1
ATOM 3627 C C . THR B 1 88 ? 3.14941 -2.68795 -9.29263 1.000 36.75000 88 THR A C 1
ATOM 3628 O O . THR B 1 88 ? 2.66238 -1.60897 -9.50266 1.000 30.73000 88 THR A O 1
ATOM 3639 N N . ASP B 1 89 ? 2.41044 -3.77994 -9.07346 1.000 37.78000 89 ASP A N 1
ATOM 3640 C CA . ASP B 1 89 ? 0.94744 -3.78395 -9.11929 1.000 44.31000 89 ASP A CA 1
ATOM 3641 C C . ASP B 1 89 ? 0.41827 -3.15706 -10.45427 1.000 35.63000 89 ASP A C 1
ATOM 3642 O O . ASP B 1 89 ? 0.60115 -3.79913 -11.48924 1.000 42.82000 89 ASP A O 1
ATOM 3651 N N . ASP B 1 90 ? -0.20974 -1.97307 -10.50328 1.000 34.04000 90 ASP A N 1
ATOM 3652 C CA . ASP B 1 90 ? -0.65890 -1.46216 -11.78227 1.000 29.76000 90 ASP A CA 1
ATOM 3653 C C . ASP B 1 90 ? 0.15305 -0.24119 -12.16046 1.000 29.52000 90 ASP A C 1
ATOM 3654 O O . ASP B 1 90 ? -0.23306 0.46174 -13.03246 1.000 27.88000 90 ASP A O 1
ATOM 3663 N N . LYS B 1 91 ? 1.30112 -0.05513 -11.52761 1.000 29.72000 91 LYS A N 1
ATOM 3664 C CA . LYS B 1 91 ? 2.07510 1.12086 -11.65879 1.000 24.29000 91 LYS A CA 1
ATOM 3665 C C . LYS B 1 91 ? 3.39201 0.98182 -12.39494 1.000 23.91000 91 LYS A C 1
ATOM 3666 O O . LYS B 1 91 ? 4.09504 0.03884 -12.18495 1.000 24.69000 91 LYS A O 1
ATOM 3685 N N . TYR B 1 92 ? 3.71091 1.94876 -13.23805 1.000 20.20000 92 TYR A N 1
ATOM 3686 C CA . TYR B 1 92 ? 4.95281 1.99271 -14.00420 1.000 18.54000 92 TYR A CA 1
ATOM 3687 C C . TYR B 1 92 ? 5.49583 3.39873 -13.77337 1.000 19.59000 92 TYR A C 1
ATOM 3688 O O . TYR B 1 92 ? 4.95376 4.36168 -14.32038 1.000 19.24000 92 TYR A O 1
ATOM 3706 N N . VAL B 1 93 ? 6.54093 3.54180 -12.94651 1.000 17.46000 93 VAL A N 1
ATOM 3707 C CA . VAL B 1 93 ? 6.90197 4.88483 -12.51965 1.000 16.44000 93 VAL A CA 1
ATOM 3708 C C . VAL B 1 93 ? 8.39699 5.00885 -12.33984 1.000 16.59000 93 VAL A C 1
ATOM 3709 O O . VAL B 1 93 ? 9.04805 4.08089 -11.91985 1.000 20.18000 93 VAL A O 1
ATOM 3722 N N . ILE B 1 94 ? 8.91995 6.18183 -12.67599 1.000 15.88000 94 ILE A N 1
ATOM 3723 C CA . ILE B 1 94 ? 10.29598 6.56086 -12.37918 1.000 16.16000 94 ILE A CA 1
ATOM 3724 C C . ILE B 1 94 ? 10.25309 7.73693 -11.41927 1.000 18.88000 94 ILE A C 1
ATOM 3725 O O . ILE B 1 94 ? 9.60604 8.75691 -11.70827 1.000 18.80000 94 ILE A O 1
ATOM 3741 N N . LYS B 1 95 ? 10.99222 7.62502 -10.31235 1.000 18.37000 95 LYS A N 1
ATOM 3742 C CA . LYS B 1 95 ? 11.08433 8.68710 -9.31544 1.000 15.98000 95 LYS A CA 1
ATOM 3743 C C . LYS B 1 95 ? 12.50433 9.20711 -9.31565 1.000 19.23000 95 LYS A C 1
ATOM 3744 O O . LYS B 1 95 ? 13.45233 8.41811 -9.35870 1.000 18.78000 95 LYS A O 1
ATOM 3763 N N . VAL B 1 96 ? 12.63232 10.53011 -9.31576 1.000 18.44000 96 VAL A N 1
ATOM 3764 C CA . VAL B 1 96 ? 13.90932 11.23412 -9.30397 1.000 17.56000 96 VAL A CA 1
ATOM 3765 C C . VAL B 1 96 ? 13.96847 12.02521 -8.00904 1.000 17.80000 96 VAL A C 1
ATOM 3766 O O . VAL B 1 96 ? 13.09649 12.84723 -7.73999 1.000 19.00000 96 VAL A O 1
ATOM 3779 N N . GLU B 1 97 ? 15.03656 11.82728 -7.23615 1.000 17.34000 97 GLU A N 1
ATOM 3780 C CA . GLU B 1 97 ? 15.28970 12.56537 -6.01623 1.000 16.59000 97 GLU A CA 1
ATOM 3781 C C . GLU B 1 97 ? 16.63768 13.25937 -6.16645 1.000 17.69000 97 GLU A C 1
ATOM 3782 O O . GLU B 1 97 ? 17.63965 12.60235 -6.47152 1.000 18.49000 97 GLU A O 1
ATOM 3794 N N . LEU B 1 98 ? 16.65369 14.57838 -5.98955 1.000 16.70000 98 LEU A N 1
ATOM 3795 C CA . LEU B 1 98 ? 17.85667 15.40938 -6.10776 1.000 18.68000 98 LEU A CA 1
ATOM 3796 C C . LEU B 1 98 ? 18.11983 16.06049 -4.75884 1.000 20.27000 98 LEU A C 1
ATOM 3797 O O . LEU B 1 98 ? 17.27289 16.78152 -4.23679 1.000 20.07000 98 LEU A O 1
ATOM 3813 N N . GLU B 1 99 ? 19.30190 15.80253 -4.20096 1.000 23.30000 99 GLU A N 1
ATOM 3814 C CA . GLU B 1 99 ? 19.67106 16.22064 -2.85003 1.000 20.45000 99 GLU A CA 1
ATOM 3815 C C . GLU B 1 99 ? 20.81405 17.22064 -2.88425 1.000 22.10000 99 GLU A C 1
ATOM 3816 O O . GLU B 1 99 ? 21.77696 17.03759 -3.62835 1.000 23.51000 99 GLU A O 1
ATOM 3828 N N . ASN B 1 100 ? 20.71114 18.27370 -2.08631 1.000 26.17000 100 ASN A N 1
ATOM 3829 C CA . ASN B 1 100 ? 21.82214 19.21772 -1.99452 1.000 31.57000 100 ASN A CA 1
ATOM 3830 C C . ASN B 1 100 ? 22.64930 18.99882 -0.73160 1.000 32.03000 100 ASN A C 1
ATOM 3831 O O . ASN B 1 100 ? 22.37040 18.12988 0.09450 1.000 27.12000 100 ASN A O 1
ATOM 3842 N N . GLU B 1 101 ? 23.70331 19.81083 -0.58979 1.000 31.70000 101 GLU A N 1
ATOM 3843 C CA . GLU B 1 101 ? 24.65244 19.62492 0.50211 1.000 32.95000 101 GLU A CA 1
ATOM 3844 C C . GLU B 1 101 ? 23.99260 19.77002 1.86018 1.000 25.37000 101 GLU A C 1
ATOM 3845 O O . GLU B 1 101 ? 24.48772 19.20810 2.84816 1.000 32.68000 101 GLU A O 1
ATOM 3857 N N . ASP B 1 102 ? 22.90761 20.53202 1.95025 1.000 27.63000 102 ASP A N 1
ATOM 3858 C CA . ASP B 1 102 ? 22.20176 20.73311 3.20632 1.000 26.36000 102 ASP A CA 1
ATOM 3859 C C . ASP B 1 102 ? 21.24780 19.59413 3.53752 1.000 30.69000 102 ASP A C 1
ATOM 3860 O O . ASP B 1 102 ? 20.64593 19.60420 4.61360 1.000 29.54000 102 ASP A O 1
ATOM 3869 N N . GLY B 1 103 ? 21.11670 18.61506 2.65361 1.000 26.20000 103 GLY A N 1
ATOM 3870 C CA . GLY B 1 103 ? 20.21774 17.50207 2.87980 1.000 23.75000 103 GLY A CA 1
ATOM 3871 C C . GLY B 1 103 ? 18.82767 17.70602 2.34096 1.000 24.26000 103 GLY A C 1
ATOM 3872 O O . GLY B 1 103 ? 18.01369 16.77902 2.42712 1.000 22.03000 103 GLY A O 1
ATOM 3876 N N . LEU B 1 104 ? 18.51460 18.88298 1.80491 1.000 22.37000 104 LEU A N 1
ATOM 3877 C CA . LEU B 1 104 ? 17.18653 19.10593 1.23705 1.000 23.78000 104 LEU A CA 1
ATOM 3878 C C . LEU B 1 104 ? 17.00238 18.33083 -0.06587 1.000 20.66000 104 LEU A C 1
ATOM 3879 O O . LEU B 1 104 ? 17.83927 18.39977 -0.97398 1.000 21.91000 104 LEU A O 1
ATOM 3895 N N . VAL B 1 105 ? 15.87037 17.62181 -0.18068 1.000 24.74000 105 VAL A N 1
ATOM 3896 C CA . VAL B 1 105 ? 15.58524 16.75973 -1.32358 1.000 19.74000 105 VAL A CA 1
ATOM 3897 C C . VAL B 1 105 ? 14.37014 17.28866 -2.08948 1.000 20.37000 105 VAL A C 1
ATOM 3898 O O . VAL B 1 105 ? 13.31721 17.55470 -1.49937 1.000 28.74000 105 VAL A O 1
ATOM 3911 N N . HIS B 1 106 ? 14.52998 17.41956 -3.40451 1.000 22.95000 106 HIS A N 1
ATOM 3912 C CA . HIS B 1 106 ? 13.42987 17.65849 -4.33139 1.000 21.74000 106 HIS A CA 1
ATOM 3913 C C . HIS B 1 106 ? 13.13079 16.38643 -5.10826 1.000 18.28000 106 HIS A C 1
ATOM 3914 O O . HIS B 1 106 ? 14.03872 15.78239 -5.67232 1.000 20.78000 106 HIS A O 1
ATOM 3928 N N . SER B 1 107 ? 11.84678 16.00241 -5.15908 1.000 20.72000 107 SER A N 1
ATOM 3929 C CA . SER B 1 107 ? 11.41972 14.74936 -5.78893 1.000 22.19000 107 SER A CA 1
ATOM 3930 C C . SER B 1 107 ? 10.44858 15.00927 -6.94584 1.000 22.07000 107 SER A C 1
ATOM 3931 O O . SER B 1 107 ? 9.63457 15.95027 -6.91481 1.000 25.51000 107 SER A O 1
ATOM 3939 N N . PHE B 1 108 ? 10.55046 14.16219 -7.97278 1.000 20.07000 108 PHE A N 1
ATOM 3940 C CA . PHE B 1 108 ? 9.75831 14.23610 -9.19770 1.000 22.38000 108 PHE A CA 1
ATOM 3941 C C . PHE B 1 108 ? 9.39627 12.82607 -9.60255 1.000 21.30000 108 PHE A C 1
ATOM 3942 O O . PHE B 1 108 ? 10.20229 11.91408 -9.47057 1.000 22.26000 108 PHE A O 1
ATOM 3959 N N . GLU B 1 109 ? 8.16122 12.63202 -10.07238 1.000 18.94000 109 GLU A N 1
ATOM 3960 C CA . GLU B 1 109 ? 7.73016 11.32898 -10.58023 1.000 24.71000 109 GLU A CA 1
ATOM 3961 C C . GLU B 1 109 ? 7.27299 11.44487 -12.03019 1.000 23.73000 109 GLU A C 1
ATOM 3962 O O . GLU B 1 109 ? 6.67893 12.46484 -12.43519 1.000 21.61000 109 GLU A O 1
ATOM 3974 N N . ILE B 1 110 ? 7.57590 10.41381 -12.81415 1.000 20.38000 110 ILE A N 1
ATOM 3975 C CA . ILE B 1 110 ? 7.13174 10.29071 -14.19508 1.000 22.78000 110 ILE A CA 1
ATOM 3976 C C . ILE B 1 110 ? 6.40573 8.95169 -14.31590 1.000 20.94000 110 ILE A C 1
ATOM 3977 O O . ILE B 1 110 ? 7.01376 7.88871 -14.11989 1.000 20.93000 110 ILE A O 1
ATOM 3993 N N . TYR B 1 111 ? 5.12269 8.99766 -14.67975 1.000 21.96000 111 TYR A N 1
ATOM 3994 C CA . TYR B 1 111 ? 4.30768 7.79464 -14.80156 1.000 24.47000 111 TYR A CA 1
ATOM 3995 C C . TYR B 1 111 ? 4.12151 7.39453 -16.26751 1.000 23.96000 111 TYR A C 1
ATOM 3996 O O . TYR B 1 111 ? 4.20839 8.20946 -17.20058 1.000 23.67000 111 TYR A O 1
ATOM 4014 N N . PHE B 1 112 ? 3.84749 6.11951 -16.46238 1.000 22.17000 112 PHE A N 1
ATOM 4015 C CA . PHE B 1 112 ? 3.64834 5.55541 -17.78631 1.000 21.71000 112 PHE A CA 1
ATOM 4016 C C . PHE B 1 112 ? 2.37435 4.72441 -17.74210 1.000 18.64000 112 PHE A C 1
ATOM 4017 O O . PHE B 1 112 ? 2.04847 4.10248 -16.71901 1.000 23.12000 112 PHE A O 1
ATOM 4034 N N . LYS B 1 113 ? 1.64621 4.72532 -18.84501 1.000 23.17000 113 LYS A N 1
ATOM 4035 C CA . LYS B 1 113 ? 0.38522 3.98531 -18.83080 1.000 19.38000 113 LYS A CA 1
ATOM 4036 C C . LYS B 1 113 ? 0.57822 2.47531 -18.92471 1.000 23.09000 113 LYS A C 1
ATOM 4037 O O . LYS B 1 113 ? -0.34874 1.72133 -18.58354 1.000 22.25000 113 LYS A O 1
ATOM 4056 N N . ASN B 1 114 ? 1.73817 2.00828 -19.37582 1.000 21.27000 114 ASN A N 1
ATOM 4057 C CA . ASN B 1 114 ? 1.99217 0.58228 -19.47774 1.000 22.50000 114 ASN A CA 1
ATOM 4058 C C . ASN B 1 114 ? 3.49416 0.35629 -19.49290 1.000 25.36000 114 ASN A C 1
ATOM 4059 O O . ASN B 1 114 ? 4.29016 1.30329 -19.46707 1.000 20.83000 114 ASN A O 1
ATOM 4070 N N . LYS B 1 115 ? 3.86217 -0.91972 -19.54085 1.000 25.85000 115 LYS A N 1
ATOM 4071 C CA . LYS B 1 115 ? 5.26418 -1.31670 -19.48199 1.000 26.12000 115 LYS A CA 1
ATOM 4072 C C . LYS B 1 115 ? 6.01202 -0.93979 -20.76311 1.000 29.74000 115 LYS A C 1
ATOM 4073 O O . LYS B 1 115 ? 7.19602 -0.56578 -20.72128 1.000 26.97000 115 LYS A O 1
ATOM 4092 N N . GLU B 1 116 ? 5.34088 -1.04188 -21.90302 1.000 26.14000 116 GLU A N 1
ATOM 4093 C CA . GLU B 1 116 ? 5.92573 -0.68198 -23.19212 1.000 27.84000 116 GLU A CA 1
ATOM 4094 C C . GLU B 1 116 ? 6.39071 0.77703 -23.21628 1.000 26.34000 116 GLU A C 1
ATOM 4095 O O . GLU B 1 116 ? 7.52466 1.07200 -23.62744 1.000 27.97000 116 GLU A O 1
ATOM 4107 N N . GLU B 1 117 ? 5.57477 1.68806 -22.73325 1.000 21.22000 117 GLU A N 1
ATOM 4108 C CA . GLU B 1 117 ? 5.94676 3.08206 -22.75440 1.000 24.97000 117 GLU A CA 1
ATOM 4109 C C . GLU B 1 117 ? 7.10187 3.37414 -21.80756 1.000 22.95000 117 GLU A C 1
ATOM 4110 O O . GLU B 1 117 ? 7.94283 4.19612 -22.08073 1.000 23.99000 117 GLU A O 1
ATOM 4122 N N . MET B 1 118 ? 7.11601 2.69522 -20.69151 1.000 22.42000 118 MET A N 1
ATOM 4123 C CA . MET B 1 118 ? 8.18912 2.89130 -19.74066 1.000 24.63000 118 MET A CA 1
ATOM 4124 C C . MET B 1 118 ? 9.49605 2.38226 -20.33078 1.000 27.68000 118 MET A C 1
ATOM 4125 O O . MET B 1 118 ? 10.52307 2.99328 -20.15394 1.000 20.13000 118 MET A O 1
ATOM 4139 N N . GLU B 1 119 ? 9.42197 1.27021 -21.05768 1.000 24.99000 119 GLU A N 1
ATOM 4140 C CA . GLU B 1 119 ? 10.64190 0.75017 -21.67779 1.000 26.56000 119 GLU A CA 1
ATOM 4141 C C . GLU B 1 119 ? 11.12676 1.67509 -22.78492 1.000 30.49000 119 GLU A C 1
ATOM 4142 O O . GLU B 1 119 ? 12.32174 1.93109 -22.91408 1.000 24.16000 119 GLU A O 1
ATOM 4154 N N . LYS B 1 120 ? 10.20967 2.24103 -23.54985 1.000 23.88000 120 LYS A N 1
ATOM 4155 C CA . LYS B 1 120 ? 10.60654 3.21595 -24.56897 1.000 26.38000 120 LYS A CA 1
ATOM 4156 C C . LYS B 1 120 ? 11.27260 4.44500 -23.95814 1.000 22.40000 120 LYS A C 1
ATOM 4157 O O . LYS B 1 120 ? 12.21253 5.01296 -24.54930 1.000 25.40000 120 LYS A O 1
ATOM 4176 N N . PHE B 1 121 ? 10.80374 4.88009 -22.78512 1.000 20.09000 121 PHE A N 1
ATOM 4177 C CA . PHE B 1 121 ? 11.45981 6.00314 -22.10928 1.000 20.85000 121 PHE A CA 1
ATOM 4178 C C . PHE B 1 121 ? 12.87187 5.62818 -21.67542 1.000 21.85000 121 PHE A C 1
ATOM 4179 O O . PHE B 1 121 ? 13.80884 6.41218 -21.84360 1.000 20.37000 121 PHE A O 1
ATOM 4196 N N . LEU B 1 122 ? 13.03495 4.44223 -21.08636 1.000 20.47000 122 LEU A N 1
ATOM 4197 C CA . LEU B 1 122 ? 14.36900 4.01527 -20.66048 1.000 19.68000 122 LEU A CA 1
ATOM 4198 C C . LEU B 1 122 ? 15.32286 3.87119 -21.84659 1.000 21.92000 122 LEU A C 1
ATOM 4199 O O . LEU B 1 122 ? 16.51987 4.17920 -21.74275 1.000 21.60000 122 LEU A O 1
ATOM 4215 N N . GLU B 1 123 ? 14.81973 3.36710 -22.96649 1.000 23.33000 123 GLU A N 1
ATOM 4216 C CA . GLU B 1 123 ? 15.61458 3.22701 -24.17957 1.000 22.81000 123 GLU A CA 1
ATOM 4217 C C . GLU B 1 123 ? 16.03651 4.59198 -24.72673 1.000 22.59000 123 GLU A C 1
ATOM 4218 O O . GLU B 1 123 ? 17.17045 4.75795 -25.19788 1.000 24.05000 123 GLU A O 1
ATOM 4230 N N . LEU B 1 124 ? 15.15551 5.57898 -24.63569 1.000 19.58000 124 LEU A N 1
ATOM 4231 C CA . LEU B 1 124 ? 15.53246 6.94195 -25.00084 1.000 20.44000 124 LEU A CA 1
ATOM 4232 C C . LEU B 1 124 ? 16.61857 7.47703 -24.05701 1.000 23.11000 124 LEU A C 1
ATOM 4233 O O . LEU B 1 124 ? 17.59351 8.11600 -24.49818 1.000 22.70000 124 LEU A O 1
ATOM 4249 N N . LEU B 1 125 ? 16.46073 7.26213 -22.74498 1.000 21.50000 125 LEU A N 1
ATOM 4250 C CA A LEU B 1 125 ? 17.51484 7.65620 -21.82013 0.510 20.30000 125 LEU A CA 1
ATOM 4251 C CA B LEU B 1 125 ? 17.51884 7.65920 -21.82213 0.490 20.30000 125 LEU A CA 1
ATOM 4252 C C . LEU B 1 125 ? 18.84480 7.01918 -22.20525 1.000 21.75000 125 LEU A C 1
ATOM 4253 O O . LEU B 1 125 ? 19.90480 7.67020 -22.14342 1.000 22.93000 125 LEU A O 1
ATOM 4284 N N . GLU B 1 126 ? 18.81576 5.74315 -22.60015 1.000 20.00000 126 GLU A N 1
ATOM 4285 C CA . GLU B 1 126 ? 20.04071 5.06413 -23.00124 1.000 21.32000 126 GLU A CA 1
ATOM 4286 C C . GLU B 1 126 ? 20.65456 5.73004 -24.22037 1.000 20.86000 126 GLU A C 1
ATOM 4287 O O . GLU B 1 126 ? 21.86355 5.93205 -24.27653 1.000 25.20000 126 GLU A O 1
ATOM 4299 N N . LYS B 1 127 ? 19.83745 6.10697 -25.16730 1.000 21.39000 127 LYS A N 1
ATOM 4300 C CA . LYS B 1 127 ? 20.32230 6.77088 -26.36240 1.000 22.10000 127 LYS A CA 1
ATOM 4301 C C . LYS B 1 127 ? 20.94833 8.11291 -26.04558 1.000 25.09000 127 LYS A C 1
ATOM 4302 O O . LYS B 1 127 ? 21.99426 8.45788 -26.55873 1.000 27.19000 127 LYS A O 1
ATOM 4321 N N . LEU B 1 128 ? 20.29943 8.86097 -25.18356 1.000 20.33000 128 LEU A N 1
ATOM 4322 C CA . LEU B 1 128 ? 20.81746 10.17700 -24.83572 1.000 21.27000 128 LEU A CA 1
ATOM 4323 C C . LEU B 1 128 ? 22.12755 10.06607 -24.06987 1.000 22.88000 128 LEU A C 1
ATOM 4324 O O . LEU B 1 128 ? 23.04952 10.85605 -24.30704 1.000 26.39000 128 LEU A O 1
ATOM 4340 N N . ILE B 1 129 ? 22.21967 9.12414 -23.12981 1.000 20.90000 129 ILE A N 1
ATOM 4341 C CA . ILE B 1 129 ? 23.46376 8.94820 -22.37795 1.000 20.73000 129 ILE A CA 1
ATOM 4342 C C . ILE B 1 129 ? 24.56366 8.37814 -23.26603 1.000 27.11000 129 ILE A C 1
ATOM 4343 O O . ILE B 1 129 ? 25.75268 8.67916 -23.08020 1.000 26.33000 129 ILE A O 1
ATOM 4359 N N . SER B 1 130 ? 24.20456 7.47507 -24.17592 1.000 23.78000 130 SER A N 1
ATOM 4360 C CA . SER B 1 130 ? 25.20146 6.83201 -25.02700 1.000 27.69000 130 SER A CA 1
ATOM 4361 C C . SER B 1 130 ? 25.84534 7.83095 -25.95015 1.000 32.50000 130 SER A C 1
ATOM 4362 O O . SER B 1 130 ? 27.03830 7.69893 -26.27728 1.000 37.16000 130 SER A O 1
ATOM 4370 N N . LYS B 1 131 ? 25.08929 8.85292 -26.32813 1.000 28.72000 131 LYS A N 1
ATOM 4371 C CA . LYS B 1 131 ? 25.64818 9.93486 -27.13528 1.000 33.01000 131 LYS A CA 1
ATOM 4372 C C . LYS B 1 131 ? 26.81226 10.63292 -26.44047 1.000 40.34000 131 LYS A C 1
ATOM 4373 O O . LYS B 1 131 ? 27.82418 10.93888 -27.08562 1.000 39.64000 131 LYS A O 1
ATOM 4392 N N . LEU B 1 132 ? 26.68842 10.92702 -25.14248 1.000 38.84000 132 LEU A N 1
ATOM 4393 C CA . LEU B 1 132 ? 27.83750 11.44308 -24.39666 1.000 39.52000 132 LEU A CA 1
ATOM 4394 C C . LEU B 1 132 ? 29.02050 10.49908 -24.51473 1.000 48.20000 132 LEU A C 1
ATOM 4395 O O . LEU B 1 132 ? 30.10544 10.87305 -24.96689 1.000 56.65000 132 LEU A O 1
ATOM 4411 N N . SER B 1 133 ? 28.80555 9.26111 -24.10461 1.000 53.07000 133 SER A N 1
ATOM 4412 C CA . SER B 1 133 ? 29.80056 8.20612 -24.07665 1.000 54.94000 133 SER A CA 1
ATOM 4413 C C . SER B 1 133 ? 30.57141 8.07902 -25.38273 1.000 60.70000 133 SER A C 1
ATOM 4414 O O . SER B 1 133 ? 30.02828 8.27994 -26.46668 1.000 62.48000 133 SER A O 1
#

Nearest PDB structures (foldseek):
  8cyk-assembly1_B  TM=1.008E+00  e=1.176E-24  synthetic construct
  3wjc-assembly1_B  TM=6.097E-01  e=1.295E+00  Arabidopsis thaliana
  3qvs-assembly1_A  TM=4.048E-01  e=5.837E-01  Archaeoglobus fulgidus
  2gn7-assembly1_A  TM=5.214E-01  e=1.760E+00  Pterocarpus angolensis
  3qvx-assembly1_A  TM=3.645E-01  e=9.532E-01  Archaeoglobus fulgidus

Secondary structure (DSSP, 8-state):
-EEE-EEEE--SHHHHHHHHHHHHH---SSEEEEEEE--HHHHHHHHHHHHHHHHHTT--HHHHHHHHHHHTSTTEEEEEEEEEEETTEEEEEEEEEETT-EEEEEEEE-SSHHHHHHHHHHHHHHHHHH-/-EEEEEE--SHHHHHHHHHHHHH---SSEEEEEEE--HHHHHHHHHHHHHHHHHTT--HHHHHHHHHHHT-TTEEEEEEEEEEETTEEEEEEEEEETT-EEEEEEEEESSHHHHHHHHHHHHHHHHT--

Solvent-accessible surface area: 13598 Å² total; per-residue (Å²): 195,55,34,36,23,38,75,2,77,64,35,110,68,0,41,61,40,0,97,45,3,37,123,21,140,27,146,24,1,19,9,54,0,31,0,73,68,77,123,12,0,68,27,0,0,109,10,0,5,97,0,0,98,90,49,132,26,72,90,145,38,13,111,90,0,71,140,3,2,92,44,131,99,18,51,40,0,21,1,7,1,29,13,6,115,137,90,48,6,1,65,0,20,0,10,22,117,98,7,50,3,40,19,20,61,4,143,27,171,54,85,101,65,2,51,112,8,0,74,34,2,26,123,45,3,74,180,77,157,74,123,80,93,11,66,52,62,90,2,79,64,30,100,66,0,15,84,40,0,92,51,3,37,140,28,132,54,129,69,8,24,8,54,0,27,0,75,66,70,146,17,0,98,37,0,1,126,10,1,9,102,0,0,89,99,53,128,25,80,106,124,37,17,61,92,0,69,119,5,7,118,39,114,88,14,49,48,0,11,2,13,1,31,8,32,105,136,91,46,9,2,74,2,18,0,16,22,116,95,2,48,9,70,43,12,67,6,140,26,169,45,70,102,59,1,37,126,9,0,82,37,3,20,131,44,0,50,173,98,81

B-factor: mean 32.24, std 12.56, range [14.25, 100.94]

Radius of gyration: 19.4 Å; Cα contacts (8 Å, |Δi|>4): 457; chains: 2; bounding box: 33×37×55 Å